Protein AF-A0A8H7XIB5-F1 (afdb_monomer_lite)

Secondary structure (DSSP, 8-state):
-------------------TT--------------S-------PPPPPPP------GGGGS-EE-TTT--EESSS-EE-------S---SS-GGGTTPPPHHHHHHHHHHHHTT-SEEEEEEEESSSSS-SSTT--B--TTS-S-SHHHHHHHHHHHHHHTTS-EEEEEEE--GGGS-TTT-SS---SSSPPPP-

Structure (mmCIF, N/CA/C/O backbone):
data_AF-A0A8H7XIB5-F1
#
_entry.id   AF-A0A8H7XIB5-F1
#
loop_
_atom_site.group_PDB
_atom_site.id
_atom_site.type_symbol
_atom_site.label_atom_id
_atom_site.label_alt_id
_atom_site.label_comp_id
_atom_site.label_asym_id
_atom_site.label_entity_id
_atom_site.label_seq_id
_atom_site.pdbx_PDB_ins_code
_atom_site.Cartn_x
_atom_site.Cartn_y
_atom_site.Cartn_z
_atom_site.occupancy
_atom_site.B_iso_or_equiv
_atom_site.auth_seq_id
_atom_site.auth_comp_id
_atom_site.auth_asym_id
_atom_site.auth_atom_id
_atom_site.pdbx_PDB_model_num
ATOM 1 N N . MET A 1 1 ? 12.767 19.314 16.223 1.00 35.34 1 MET A N 1
ATOM 2 C CA . MET A 1 1 ? 11.887 18.743 15.181 1.00 35.34 1 MET A CA 1
ATOM 3 C C . MET A 1 1 ? 12.059 17.236 15.213 1.00 35.34 1 MET A C 1
ATOM 5 O O . MET A 1 1 ? 13.114 16.753 14.836 1.00 35.34 1 ME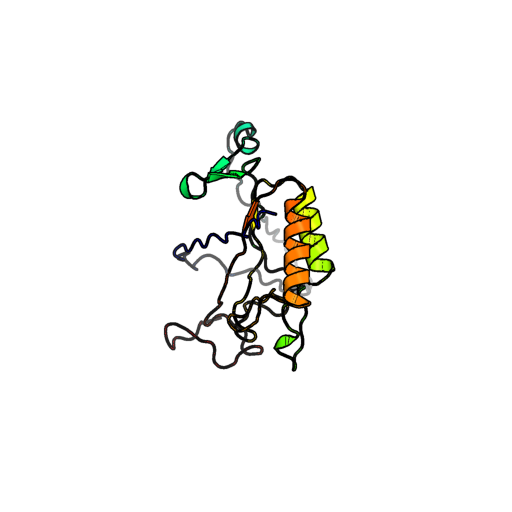T A O 1
ATOM 9 N N . THR A 1 2 ? 11.106 16.505 15.784 1.00 26.89 2 THR A N 1
ATOM 10 C CA . THR A 1 2 ? 11.208 15.051 15.967 1.00 26.89 2 THR A CA 1
ATOM 11 C C . THR A 1 2 ? 10.724 14.332 14.709 1.00 26.89 2 THR A C 1
ATOM 13 O O . THR A 1 2 ? 9.545 14.389 14.360 1.00 26.89 2 THR A O 1
ATOM 16 N N . SER A 1 3 ? 11.651 13.679 14.007 1.00 27.81 3 SER A N 1
ATOM 17 C CA . SER A 1 3 ? 11.381 12.783 12.886 1.00 27.81 3 SER A CA 1
ATOM 18 C C . SER A 1 3 ? 10.603 11.565 13.391 1.00 27.81 3 SER A C 1
ATOM 20 O O . SER A 1 3 ? 11.118 10.741 14.142 1.00 27.81 3 SER A O 1
ATOM 22 N N . ARG A 1 4 ? 9.326 11.448 13.016 1.00 30.02 4 ARG A N 1
ATOM 23 C CA . ARG A 1 4 ? 8.565 10.215 13.246 1.00 30.02 4 ARG A CA 1
ATOM 24 C C . ARG A 1 4 ? 8.793 9.301 12.049 1.00 30.02 4 ARG A C 1
ATOM 26 O O . ARG A 1 4 ? 8.215 9.529 10.988 1.00 30.02 4 ARG A O 1
ATOM 33 N N . GLY A 1 5 ? 9.676 8.322 12.235 1.00 28.23 5 GLY A N 1
ATOM 34 C CA . GLY A 1 5 ? 9.911 7.231 11.296 1.00 28.23 5 GLY A CA 1
ATOM 35 C C . GLY A 1 5 ? 8.615 6.491 10.963 1.00 28.23 5 GLY A C 1
ATOM 36 O O . GLY A 1 5 ? 7.685 6.413 11.772 1.00 28.23 5 GLY A O 1
ATOM 37 N N . VAL A 1 6 ? 8.530 6.015 9.726 1.00 31.94 6 VAL A N 1
ATOM 38 C CA . VAL A 1 6 ? 7.432 5.179 9.247 1.00 31.94 6 VAL A CA 1
ATOM 39 C C . VAL A 1 6 ? 7.823 3.735 9.537 1.00 31.94 6 VAL A C 1
ATOM 41 O O . VAL A 1 6 ? 8.664 3.177 8.841 1.00 31.94 6 VAL A O 1
ATOM 44 N N . ASP A 1 7 ? 7.240 3.151 10.581 1.00 27.31 7 ASP A N 1
ATOM 45 C CA . ASP A 1 7 ? 7.468 1.747 10.923 1.00 27.31 7 ASP A CA 1
ATOM 46 C C . ASP A 1 7 ? 6.602 0.848 10.030 1.00 27.31 7 ASP A C 1
ATOM 48 O O . ASP A 1 7 ? 5.371 0.955 10.034 1.00 27.31 7 ASP A O 1
ATOM 52 N N . PHE A 1 8 ? 7.246 -0.040 9.272 1.00 26.92 8 PHE A N 1
ATOM 53 C CA . PHE A 1 8 ? 6.599 -1.113 8.520 1.00 26.92 8 PHE A CA 1
ATOM 54 C C . PHE A 1 8 ? 6.579 -2.383 9.374 1.00 26.92 8 PHE A C 1
ATOM 56 O O . PHE A 1 8 ? 7.612 -2.817 9.875 1.00 26.92 8 PHE A O 1
ATOM 63 N N . VAL A 1 9 ? 5.402 -2.990 9.527 1.00 30.92 9 VAL A N 1
ATOM 64 C CA . VAL A 1 9 ? 5.241 -4.292 10.184 1.00 30.92 9 VAL A CA 1
ATOM 65 C C . VAL A 1 9 ? 5.007 -5.335 9.096 1.00 30.92 9 VAL A C 1
ATOM 67 O O . VAL A 1 9 ? 4.030 -5.242 8.355 1.00 30.92 9 VAL A O 1
ATOM 70 N N . VAL A 1 10 ? 5.918 -6.303 8.990 1.00 27.33 10 VAL A N 1
ATOM 71 C CA . VAL A 1 10 ? 5.843 -7.430 8.051 1.00 27.33 10 VAL A CA 1
ATOM 72 C C . VAL A 1 10 ? 5.218 -8.618 8.780 1.00 27.33 10 VAL A C 1
ATOM 74 O O . VAL A 1 10 ? 5.774 -9.093 9.766 1.00 27.33 10 VAL A O 1
ATOM 77 N N . CYS A 1 11 ? 4.077 -9.106 8.295 1.00 26.64 11 CYS A N 1
ATOM 78 C CA . CYS A 1 11 ? 3.475 -10.357 8.754 1.00 26.64 11 CYS A CA 1
ATOM 79 C C . CYS A 1 11 ? 3.514 -11.372 7.608 1.00 26.64 11 CYS A C 1
ATOM 81 O O . CYS A 1 11 ? 2.848 -11.173 6.593 1.00 26.64 11 CYS A O 1
ATOM 83 N N . THR A 1 12 ? 4.267 -12.459 7.770 1.00 29.70 12 THR A N 1
ATOM 84 C CA . THR A 1 12 ? 4.231 -13.626 6.879 1.00 29.70 12 THR A CA 1
ATOM 85 C C . THR A 1 12 ? 3.418 -14.737 7.545 1.00 29.70 12 THR A C 1
ATOM 87 O O . THR A 1 12 ? 3.652 -15.087 8.699 1.00 29.70 12 THR A O 1
ATOM 90 N N . GLY A 1 13 ? 2.421 -15.268 6.836 1.00 28.77 13 GLY A N 1
ATOM 91 C CA . GLY A 1 13 ? 1.626 -16.426 7.254 1.00 28.77 13 GLY A CA 1
ATOM 92 C C . GLY A 1 13 ? 1.728 -17.547 6.211 1.00 28.77 13 GLY A C 1
ATOM 93 O O . GLY A 1 13 ? 1.956 -17.243 5.038 1.00 28.77 13 GLY A O 1
ATOM 94 N N . PRO A 1 14 ? 1.598 -18.828 6.602 1.00 29.00 14 PRO A N 1
ATOM 95 C CA . PRO A 1 14 ? 1.746 -19.953 5.686 1.00 29.00 14 PRO A CA 1
ATOM 96 C C . PRO A 1 14 ? 0.521 -20.110 4.773 1.00 29.00 14 PRO A C 1
ATOM 98 O O . PRO A 1 14 ? -0.626 -20.003 5.207 1.00 29.00 14 PRO A O 1
ATOM 101 N N . SER A 1 15 ? 0.784 -20.381 3.496 1.00 30.94 15 SER A N 1
ATOM 102 C CA . SER A 1 15 ? -0.199 -20.629 2.444 1.00 30.94 15 SER A CA 1
ATOM 103 C C . SER A 1 15 ? -0.490 -22.125 2.312 1.00 30.94 15 SER A C 1
ATOM 105 O O . SER A 1 15 ? 0.340 -22.870 1.792 1.00 30.94 15 SER A O 1
ATOM 107 N N . SER A 1 16 ? -1.681 -22.565 2.712 1.00 30.17 16 SER A N 1
ATOM 108 C CA . SER A 1 16 ? -2.248 -23.831 2.235 1.00 30.17 16 SER A CA 1
ATOM 109 C C . SER A 1 16 ? -3.767 -23.719 2.138 1.00 30.17 16 SER A C 1
ATOM 111 O O . SER A 1 16 ? -4.468 -23.795 3.146 1.00 30.17 16 SER A O 1
ATOM 113 N N . LEU A 1 17 ? -4.266 -23.530 0.917 1.00 34.31 17 LEU A N 1
ATOM 114 C CA . LEU A 1 17 ? -5.663 -23.753 0.555 1.00 34.31 17 LEU A CA 1
ATOM 115 C C . LEU A 1 17 ? -5.696 -24.761 -0.599 1.00 34.31 17 LEU A C 1
ATOM 117 O O . LEU A 1 17 ? -5.021 -24.586 -1.611 1.00 34.31 17 LEU A O 1
ATOM 121 N N . ASP A 1 18 ? -6.442 -25.832 -0.354 1.00 28.06 18 ASP A N 1
ATOM 122 C CA . ASP A 1 18 ? -6.749 -26.968 -1.222 1.00 28.06 18 ASP A CA 1
ATOM 123 C C . ASP A 1 18 ? -7.452 -26.510 -2.517 1.00 28.06 18 ASP A C 1
ATOM 125 O O . ASP A 1 18 ? -8.381 -25.700 -2.486 1.00 28.06 18 ASP A O 1
ATOM 129 N N . SER A 1 19 ? -6.972 -27.003 -3.661 1.00 32.75 19 SER A N 1
ATOM 130 C CA . SER A 1 19 ? -7.301 -26.571 -5.026 1.00 32.75 19 SER A CA 1
ATOM 131 C C . SER A 1 19 ? -8.469 -27.329 -5.680 1.00 32.75 19 SER A C 1
ATOM 133 O O . SER A 1 19 ? -8.657 -27.248 -6.892 1.00 32.75 19 SER A O 1
ATOM 135 N N . SER A 1 20 ? -9.297 -28.046 -4.921 1.00 28.08 20 SER A N 1
ATOM 136 C CA . SER A 1 20 ? -10.270 -28.997 -5.487 1.00 28.08 20 SER A CA 1
ATOM 137 C C . SER A 1 20 ? -11.676 -28.461 -5.837 1.00 28.08 20 SER A C 1
ATOM 139 O O . SER A 1 20 ? -12.562 -29.261 -6.129 1.00 28.08 20 SER A O 1
ATOM 141 N N . LEU A 1 21 ? -11.930 -27.142 -5.883 1.00 29.75 21 LEU A N 1
ATOM 142 C CA . LEU A 1 21 ? -13.302 -26.612 -6.085 1.00 29.75 21 LEU A CA 1
ATOM 143 C C . LEU A 1 21 ? -13.507 -25.553 -7.181 1.00 29.75 21 LEU A C 1
ATOM 145 O O . LEU A 1 21 ? -14.535 -24.875 -7.192 1.00 29.75 21 LEU A O 1
ATOM 149 N N . VAL A 1 22 ? -12.604 -25.424 -8.152 1.00 34.53 22 VAL A N 1
ATOM 150 C CA . VAL A 1 22 ? -12.810 -24.481 -9.264 1.00 34.53 22 VAL A CA 1
ATOM 151 C C . VAL A 1 22 ? -12.689 -25.204 -10.595 1.00 34.53 22 VAL A C 1
ATOM 153 O O . VAL A 1 22 ? -11.601 -25.285 -11.141 1.00 34.53 22 VAL A O 1
ATOM 156 N N . ASN A 1 23 ? -13.802 -25.733 -11.115 1.00 30.78 23 ASN A N 1
ATOM 157 C CA . ASN A 1 23 ? -14.023 -25.852 -12.561 1.00 30.78 23 ASN A CA 1
ATOM 158 C C . ASN A 1 23 ? -15.458 -26.287 -12.897 1.00 30.78 23 ASN A C 1
ATOM 160 O O . ASN A 1 23 ? -15.851 -27.425 -12.658 1.00 30.78 23 ASN A O 1
ATOM 164 N N . SER A 1 24 ? -16.232 -25.374 -13.491 1.00 31.16 24 SER A N 1
ATOM 165 C CA . SER A 1 24 ? -16.937 -25.569 -14.775 1.00 31.16 24 SER A CA 1
ATOM 166 C C . SER A 1 24 ? -18.111 -24.592 -14.921 1.00 31.16 24 SER A C 1
ATOM 168 O O . SER A 1 24 ? -19.253 -24.869 -14.575 1.00 31.16 24 SER A O 1
ATOM 170 N N . LEU A 1 25 ? -17.836 -23.425 -15.502 1.00 31.45 25 LEU A N 1
ATOM 171 C CA . LEU A 1 25 ? -18.855 -22.611 -16.166 1.00 31.45 25 LEU A CA 1
ATOM 172 C C . LEU A 1 25 ? -18.307 -22.234 -17.543 1.00 31.45 25 LEU A C 1
ATOM 174 O O . LEU A 1 25 ? -17.778 -21.147 -17.750 1.00 31.45 25 LEU A O 1
ATOM 178 N N . GLN A 1 26 ? -18.400 -23.170 -18.488 1.00 31.25 26 GLN A N 1
ATOM 179 C CA . GLN A 1 26 ? -18.315 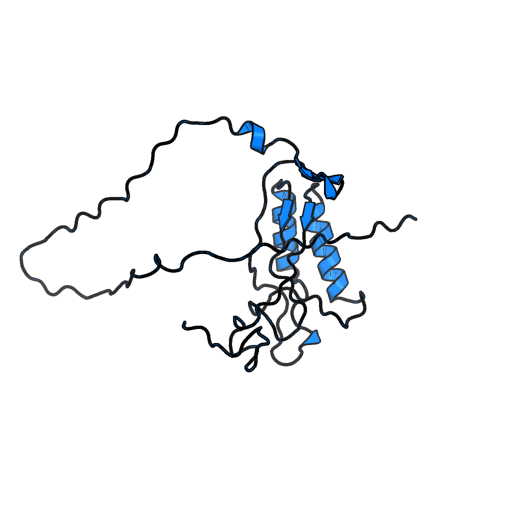-22.843 -19.909 1.00 31.25 26 GLN A CA 1
ATOM 180 C C . GLN A 1 26 ? -19.689 -22.336 -20.357 1.00 31.25 26 GLN A C 1
ATOM 182 O O . GLN A 1 26 ? -20.644 -23.105 -20.459 1.00 31.25 26 GLN A O 1
ATOM 187 N N . LEU A 1 27 ? -19.786 -21.035 -20.642 1.00 33.62 27 LEU A N 1
ATOM 188 C CA . LEU A 1 27 ? -20.849 -20.506 -21.491 1.00 33.62 27 LEU A CA 1
ATOM 189 C C . LEU A 1 27 ? -20.560 -20.940 -22.932 1.00 33.62 27 LEU A C 1
ATOM 191 O O . LEU A 1 27 ? -19.731 -20.335 -23.605 1.00 33.62 27 LEU A O 1
ATOM 195 N N . ASN A 1 28 ? -21.274 -21.952 -23.418 1.00 33.50 28 ASN A N 1
ATOM 196 C CA . ASN A 1 28 ? -21.413 -22.182 -24.852 1.00 33.50 28 ASN A CA 1
ATOM 197 C C . ASN A 1 28 ? -22.791 -21.684 -25.290 1.00 33.50 28 ASN A C 1
ATOM 199 O O . ASN A 1 28 ? -23.815 -22.298 -24.996 1.00 33.50 28 ASN A O 1
ATOM 203 N N . SER A 1 29 ? -22.819 -20.557 -26.004 1.00 34.62 29 SER A N 1
ATOM 204 C CA . SER A 1 29 ? -23.982 -20.154 -26.791 1.00 34.62 29 SER A CA 1
ATOM 205 C C . SER A 1 29 ? -24.079 -21.077 -28.006 1.00 34.62 29 SER A C 1
ATOM 207 O O . SER A 1 29 ? -23.276 -20.961 -28.932 1.00 34.62 29 SER A O 1
ATOM 209 N N . MET A 1 30 ? -25.043 -21.995 -28.010 1.00 31.44 30 MET A N 1
ATOM 210 C CA . MET A 1 30 ? -25.358 -22.809 -29.182 1.00 31.44 30 MET A CA 1
ATOM 211 C C . MET A 1 30 ? -26.781 -22.504 -29.647 1.00 31.44 30 MET A C 1
ATOM 213 O O . MET A 1 30 ? -27.746 -22.572 -28.889 1.00 31.44 30 MET A O 1
ATOM 217 N N . THR A 1 31 ? -26.871 -22.096 -30.906 1.00 31.16 31 THR A N 1
ATOM 218 C CA . THR A 1 31 ? -28.078 -21.749 -31.653 1.00 31.16 31 THR A CA 1
ATOM 219 C C . THR A 1 31 ? -29.044 -22.936 -31.715 1.00 31.16 31 THR A C 1
ATOM 221 O O . THR A 1 31 ? -28.691 -24.018 -32.176 1.00 31.16 31 THR A O 1
ATOM 224 N N . LEU A 1 32 ? -30.284 -22.726 -31.263 1.00 32.12 32 LEU A N 1
ATOM 225 C CA . LEU A 1 32 ? -31.359 -23.722 -31.241 1.00 32.12 32 LEU A CA 1
ATOM 226 C C . LEU A 1 32 ? -31.978 -23.924 -32.635 1.00 32.12 32 LEU A C 1
ATOM 228 O O . LEU A 1 32 ? -32.695 -23.058 -33.138 1.00 32.12 32 LEU A O 1
ATOM 232 N N . THR A 1 33 ? -31.784 -25.103 -33.227 1.00 34.59 33 THR A N 1
ATOM 233 C CA . THR A 1 33 ? -32.677 -25.637 -34.267 1.00 34.59 33 THR A CA 1
ATOM 234 C C . THR A 1 33 ? -33.907 -26.275 -33.613 1.00 34.59 33 THR A C 1
ATOM 236 O O . THR A 1 33 ? -33.778 -27.081 -32.694 1.00 34.59 33 THR A O 1
ATOM 239 N N . LYS A 1 34 ? -35.104 -25.900 -34.086 1.00 41.16 34 LYS A N 1
ATOM 240 C CA . LY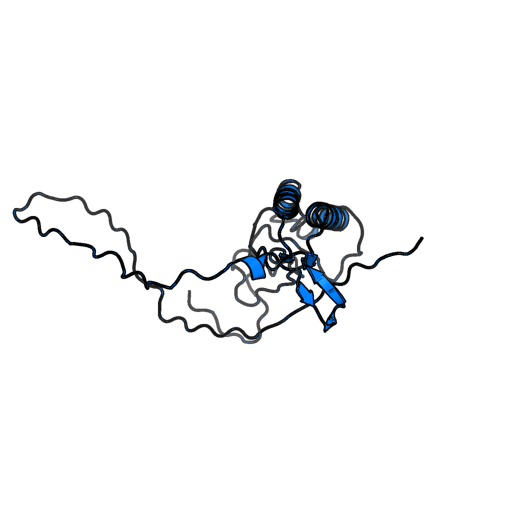S A 1 34 ? -36.423 -26.324 -33.578 1.00 41.16 34 LYS A CA 1
ATOM 241 C C . LYS A 1 34 ? -36.588 -27.854 -33.535 1.00 41.16 34 LYS A C 1
ATOM 243 O O . LYS A 1 34 ? -36.578 -28.499 -34.577 1.00 41.16 34 LYS A O 1
ATOM 248 N N . GLY A 1 35 ? -36.873 -28.392 -32.348 1.00 39.56 35 GLY A N 1
ATOM 249 C CA . GLY A 1 35 ? -37.374 -29.752 -32.118 1.00 39.56 35 GLY A CA 1
ATOM 250 C C . GLY A 1 35 ? -38.272 -29.794 -30.868 1.00 39.56 35 GLY A C 1
ATOM 251 O O . GLY A 1 35 ? -38.072 -28.977 -29.965 1.00 39.56 35 GLY A O 1
ATOM 252 N N . PRO A 1 36 ? -39.302 -30.664 -30.803 1.00 51.94 36 PRO A N 1
ATOM 253 C CA . PRO A 1 36 ? -40.353 -30.563 -29.800 1.00 51.94 36 PRO A CA 1
ATOM 254 C C . PRO A 1 36 ? -39.982 -31.345 -28.536 1.00 51.94 36 PRO A C 1
ATOM 256 O O . PRO A 1 36 ? -39.955 -32.573 -28.558 1.00 51.94 36 PRO A O 1
ATOM 259 N N . LYS A 1 37 ? -39.700 -30.611 -27.454 1.00 41.12 37 LYS A N 1
ATOM 260 C CA . LYS A 1 37 ? -39.958 -30.904 -26.026 1.00 41.12 37 LYS A CA 1
ATOM 261 C C . LYS A 1 37 ? -39.066 -29.970 -25.204 1.00 41.12 37 LYS A C 1
ATOM 263 O O . LYS A 1 37 ? -37.866 -30.189 -25.084 1.00 41.12 37 LYS A O 1
ATOM 268 N N . GLN A 1 38 ? -39.655 -28.887 -24.698 1.00 39.31 38 GLN A N 1
ATOM 269 C CA . GLN A 1 38 ? -39.021 -28.013 -23.713 1.00 39.31 38 GLN A CA 1
ATOM 270 C C . GLN A 1 38 ? -38.835 -28.808 -22.420 1.00 39.31 38 GLN A C 1
ATOM 272 O O . GLN A 1 38 ? -39.780 -28.996 -21.660 1.00 39.31 38 GLN A O 1
ATOM 277 N N . THR A 1 39 ? -37.625 -29.299 -22.183 1.00 44.66 39 THR A N 1
ATOM 278 C CA . THR A 1 39 ? -37.199 -29.689 -20.841 1.00 44.66 39 THR A CA 1
ATOM 279 C C . THR A 1 39 ? -36.746 -28.405 -20.154 1.00 44.66 39 THR A C 1
ATOM 281 O O . THR A 1 39 ? -35.668 -27.890 -20.446 1.00 44.66 39 THR A O 1
ATOM 284 N N . GLU A 1 40 ? -37.598 -27.824 -19.309 1.00 45.91 40 GLU A N 1
ATOM 285 C CA . GLU A 1 40 ? -37.190 -26.724 -18.433 1.00 45.91 40 GLU A CA 1
ATOM 286 C C . GLU A 1 40 ? -36.154 -27.256 -17.438 1.00 45.91 40 GLU A C 1
ATOM 288 O O . GLU A 1 40 ? -36.463 -28.038 -16.540 1.00 45.91 40 GLU A O 1
ATOM 293 N N . PHE A 1 41 ? -34.897 -26.852 -17.610 1.00 54.50 41 PHE A N 1
ATOM 294 C CA . PHE A 1 41 ? -33.864 -27.066 -16.606 1.00 54.50 41 PHE A CA 1
ATOM 295 C C . PHE A 1 41 ? -34.119 -26.093 -15.452 1.00 54.50 41 PHE A C 1
ATOM 297 O O . PHE A 1 41 ? -33.748 -24.922 -15.511 1.00 54.50 41 PHE A O 1
ATOM 304 N N . TYR A 1 42 ? -34.795 -26.571 -14.408 1.00 59.84 42 TYR A N 1
ATOM 305 C CA . TYR A 1 42 ? -34.999 -25.821 -13.174 1.00 59.84 42 TYR A CA 1
ATOM 306 C C . TYR A 1 42 ? -33.666 -25.717 -12.418 1.00 59.84 42 TYR A C 1
ATOM 308 O O . TYR A 1 42 ? -33.240 -26.649 -11.736 1.00 59.84 42 TYR A O 1
ATOM 316 N N . ILE A 1 43 ? -32.970 -24.589 -12.576 1.00 69.25 43 ILE A N 1
ATOM 317 C CA . ILE A 1 43 ? -31.761 -24.278 -11.808 1.00 69.25 43 ILE A CA 1
ATOM 318 C C . ILE A 1 43 ? -32.210 -23.898 -10.393 1.00 69.25 43 ILE A C 1
ATOM 320 O O . ILE A 1 43 ? -32.663 -22.777 -10.157 1.00 69.25 43 ILE A O 1
ATOM 324 N N . MET A 1 44 ? -32.113 -24.834 -9.443 1.00 70.44 44 MET A N 1
ATOM 325 C CA . MET A 1 44 ? -32.326 -24.523 -8.028 1.00 70.44 44 MET A CA 1
ATOM 326 C C . MET A 1 44 ? -31.251 -23.539 -7.572 1.00 70.44 44 MET A C 1
ATOM 328 O O . MET A 1 44 ? -30.056 -23.810 -7.700 1.00 70.44 44 MET A O 1
ATOM 332 N N . ALA A 1 45 ? -31.669 -22.394 -7.032 1.00 79.69 45 ALA A N 1
ATOM 333 C CA . ALA A 1 45 ? -30.742 -21.499 -6.360 1.00 79.69 45 ALA A CA 1
ATOM 334 C C . ALA A 1 45 ? -30.035 -22.268 -5.225 1.00 79.69 45 ALA A C 1
ATOM 336 O O . ALA A 1 45 ? -30.697 -23.032 -4.515 1.00 79.69 45 ALA A O 1
ATOM 337 N N . PRO A 1 46 ? -28.715 -22.088 -5.037 1.00 81.56 46 PRO A N 1
ATOM 338 C CA . PRO A 1 46 ? -27.997 -22.755 -3.962 1.00 81.56 46 PRO A CA 1
ATOM 339 C C . PRO A 1 46 ? -28.633 -22.401 -2.615 1.00 81.56 46 PRO A C 1
ATOM 341 O O . PRO A 1 46 ? -28.983 -21.243 -2.360 1.00 81.56 46 PRO A O 1
ATOM 344 N N . GLN A 1 47 ? -28.797 -23.409 -1.759 1.00 85.31 47 GLN A N 1
ATOM 345 C CA . GLN A 1 47 ? -29.412 -23.242 -0.449 1.00 85.31 47 GLN A CA 1
ATOM 346 C C . GLN A 1 47 ? -28.596 -22.250 0.386 1.00 85.31 47 GLN A C 1
ATOM 348 O O . GLN A 1 47 ? -27.415 -22.464 0.657 1.00 85.31 47 GLN A O 1
ATOM 353 N N . ARG A 1 48 ? -29.228 -21.144 0.790 1.00 85.06 48 ARG A N 1
ATOM 354 C CA . ARG A 1 48 ? -28.620 -20.192 1.723 1.00 85.06 48 ARG A CA 1
ATOM 355 C C . ARG A 1 48 ? -28.731 -20.749 3.136 1.00 85.06 48 ARG A C 1
ATOM 357 O O . ARG A 1 48 ? -29.827 -21.080 3.580 1.00 85.06 48 ARG A O 1
ATOM 364 N N . TYR A 1 49 ? -27.610 -20.813 3.844 1.00 87.94 49 TYR A N 1
ATOM 365 C CA . TYR A 1 49 ? -27.615 -21.087 5.276 1.00 87.94 49 TYR A CA 1
ATOM 366 C C . TYR A 1 49 ? -28.214 -19.886 6.010 1.00 87.94 49 TYR A C 1
ATOM 368 O O . TYR A 1 49 ? -27.753 -18.757 5.840 1.00 87.94 49 TYR A O 1
ATOM 376 N N . SER A 1 50 ? -29.266 -20.119 6.793 1.00 87.19 50 SER A N 1
ATOM 377 C CA . SER A 1 50 ? -29.818 -19.111 7.694 1.00 87.19 50 SER A CA 1
ATOM 378 C C . SER A 1 50 ? -28.940 -19.002 8.936 1.00 87.19 50 SER A C 1
ATOM 380 O O . SER A 1 50 ? -28.582 -20.019 9.529 1.00 87.19 50 SER A O 1
ATOM 382 N N . SER A 1 51 ? -28.635 -17.779 9.348 1.00 86.12 51 SER A N 1
ATOM 383 C CA . SER A 1 51 ? -27.993 -17.480 10.625 1.00 86.12 51 SER A CA 1
ATOM 384 C C . SER A 1 51 ? -28.849 -16.491 11.402 1.00 86.12 51 SER A C 1
ATOM 386 O O . SER A 1 51 ? -29.483 -15.621 10.797 1.00 86.12 51 SER A O 1
ATOM 388 N N . ASP A 1 52 ? -28.817 -16.579 12.727 1.00 91.69 52 ASP A N 1
ATOM 389 C CA . ASP A 1 52 ? -29.448 -15.578 13.579 1.00 91.69 52 ASP A CA 1
ATOM 390 C C . ASP A 1 52 ? -28.768 -14.214 13.412 1.00 91.69 52 ASP A C 1
ATOM 392 O O . ASP A 1 52 ? -27.558 -14.107 13.181 1.00 91.69 52 ASP A O 1
ATOM 396 N N . SER A 1 53 ? -29.556 -13.148 13.538 1.00 89.00 53 SER A N 1
ATOM 397 C CA . SER A 1 53 ? -29.017 -11.790 13.553 1.00 89.00 53 SER A CA 1
ATOM 398 C C . SER A 1 53 ? -28.157 -11.596 14.802 1.00 89.00 53 SER A C 1
ATOM 400 O O . SER A 1 53 ? -28.631 -11.790 15.918 1.00 89.00 53 SER A O 1
ATOM 402 N N . SER A 1 54 ? -26.907 -11.175 14.620 1.00 91.75 54 SER A N 1
ATOM 403 C CA . SER A 1 54 ? -25.977 -10.851 15.710 1.00 91.75 54 SER A CA 1
ATOM 404 C C . SER A 1 54 ? -25.736 -9.344 15.789 1.00 91.75 54 SER A C 1
ATOM 406 O O . SER A 1 54 ? -25.822 -8.646 14.778 1.00 91.75 54 SER A O 1
ATOM 408 N N . ASP A 1 55 ? -25.414 -8.832 16.978 1.00 94.62 55 ASP A N 1
ATOM 409 C CA . ASP A 1 55 ? -25.048 -7.424 17.149 1.00 94.62 55 ASP A CA 1
ATOM 410 C C . ASP A 1 55 ? -23.695 -7.116 16.479 1.00 94.62 55 ASP A C 1
ATOM 412 O O . ASP A 1 55 ? -22.671 -7.731 16.782 1.00 94.62 55 ASP A O 1
ATOM 416 N N . ALA A 1 56 ? -23.691 -6.138 15.572 1.00 95.00 56 ALA A N 1
ATOM 417 C CA . ALA A 1 56 ? -22.509 -5.700 14.834 1.00 95.00 56 ALA A CA 1
ATOM 418 C C . ALA A 1 56 ? -21.722 -4.582 15.542 1.00 95.00 56 ALA A C 1
ATOM 420 O O . ALA A 1 56 ? -20.638 -4.214 15.076 1.00 95.00 56 ALA A O 1
ATOM 421 N N . SER A 1 57 ? -22.216 -4.052 16.669 1.00 96.38 57 SER A N 1
ATOM 422 C CA . SER A 1 57 ? -21.549 -2.993 17.437 1.00 96.38 57 SER A CA 1
ATOM 423 C C . SER A 1 57 ? -20.067 -3.264 17.767 1.00 96.38 57 SER A C 1
ATOM 425 O O . SER A 1 57 ? -19.282 -2.305 17.716 1.00 96.38 57 SER A O 1
ATOM 427 N N . PRO A 1 58 ? -19.601 -4.519 17.993 1.00 97.00 58 PRO A N 1
ATOM 428 C CA . PRO A 1 58 ? -18.185 -4.785 18.244 1.00 97.00 58 PRO A CA 1
ATOM 429 C C . PRO A 1 58 ? -17.262 -4.409 17.078 1.00 97.00 58 PRO A C 1
ATOM 431 O O . PRO A 1 58 ? -16.095 -4.094 17.310 1.00 97.00 58 PRO A O 1
ATOM 434 N N . LEU A 1 59 ? -17.757 -4.407 15.833 1.00 96.75 59 LEU A N 1
ATOM 435 C CA . LEU A 1 59 ? -16.963 -4.038 14.653 1.00 96.75 59 LEU A CA 1
ATOM 436 C C . LEU A 1 59 ? -16.591 -2.550 14.643 1.00 96.75 59 LEU A C 1
ATOM 438 O O . LEU A 1 59 ? -15.542 -2.181 14.116 1.00 96.75 59 LEU A O 1
ATOM 442 N N . GLY 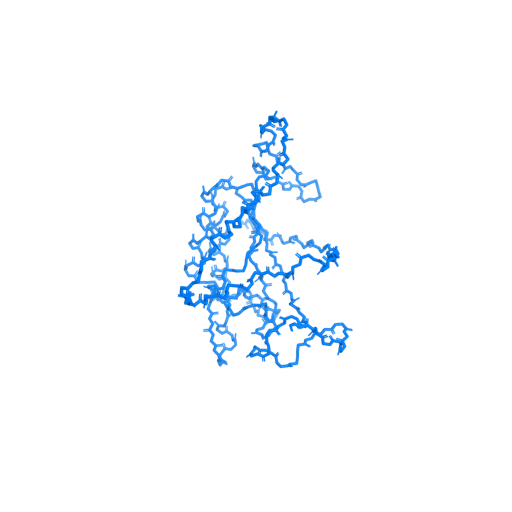A 1 60 ? -17.419 -1.701 15.256 1.00 97.25 60 GLY A N 1
ATOM 443 C CA . GLY A 1 60 ? -17.167 -0.266 15.386 1.00 97.25 60 GLY A CA 1
ATOM 444 C C . GLY A 1 60 ? -16.168 0.097 16.487 1.00 97.25 60 GLY A C 1
ATOM 445 O O . GLY A 1 60 ? -15.713 1.236 16.530 1.00 97.25 60 GLY A O 1
ATOM 446 N N . GLN A 1 61 ? -15.813 -0.844 17.365 1.00 98.12 61 GLN A N 1
ATOM 447 C CA . GLN A 1 61 ? -14.940 -0.574 18.507 1.00 98.12 61 GLN A CA 1
ATOM 448 C C . GLN A 1 61 ? -13.463 -0.503 18.098 1.00 98.12 61 GLN A C 1
ATOM 450 O O . GLN A 1 61 ? -13.031 -1.301 17.257 1.00 98.12 61 GLN A O 1
ATOM 455 N N . PRO A 1 62 ? -12.658 0.377 18.725 1.00 98.06 62 PRO A N 1
ATOM 456 C CA . PRO A 1 62 ? -11.220 0.420 18.501 1.00 98.06 62 PRO A CA 1
ATOM 457 C C . PRO A 1 62 ? -10.540 -0.936 18.728 1.00 98.06 62 PRO A C 1
ATOM 459 O O . PRO A 1 62 ? -10.943 -1.721 19.589 1.00 98.06 62 PRO A O 1
ATOM 462 N N . LEU A 1 63 ? -9.475 -1.192 17.970 1.00 97.50 63 LEU A N 1
ATOM 463 C CA . LEU A 1 63 ? -8.653 -2.395 18.085 1.00 97.50 63 LEU A CA 1
ATOM 464 C C . LEU A 1 63 ? -7.202 -2.001 18.356 1.00 97.50 63 LEU A C 1
ATOM 466 O O . LEU A 1 63 ? -6.537 -1.425 17.494 1.00 97.50 63 LEU A O 1
ATOM 470 N N . LYS A 1 64 ? -6.713 -2.315 19.557 1.00 97.75 64 LYS A N 1
ATOM 471 C CA . LYS A 1 64 ? -5.311 -2.135 19.943 1.00 97.75 64 LYS A CA 1
ATOM 472 C C . LYS A 1 64 ? -4.495 -3.350 19.500 1.00 97.75 64 LYS A C 1
ATOM 474 O O . LYS A 1 64 ? -4.853 -4.485 19.798 1.00 97.75 64 LYS A O 1
ATOM 479 N N . PHE A 1 65 ? -3.388 -3.110 18.810 1.00 96.50 65 PHE A N 1
ATOM 480 C CA . PHE A 1 65 ? -2.423 -4.138 18.430 1.00 96.50 65 PHE A CA 1
ATOM 481 C C . PHE A 1 65 ? -1.323 -4.211 19.489 1.00 96.50 65 PHE A C 1
ATOM 483 O O . PHE A 1 65 ? -0.423 -3.370 19.492 1.00 96.50 65 PHE A O 1
ATOM 490 N N . GLU A 1 66 ? -1.384 -5.211 20.372 1.00 95.94 66 GLU A N 1
ATOM 491 C CA . GLU A 1 66 ? -0.561 -5.257 21.593 1.00 95.94 66 GLU A CA 1
ATOM 492 C C . GLU A 1 66 ? 0.945 -5.123 21.341 1.00 95.94 66 GLU A C 1
ATOM 494 O O . GLU A 1 66 ? 1.596 -4.302 21.980 1.00 95.94 66 GLU A O 1
ATOM 499 N N . PHE A 1 67 ? 1.494 -5.839 20.356 1.00 94.81 67 PHE A N 1
ATOM 500 C CA . PHE A 1 67 ? 2.935 -5.802 20.080 1.00 94.81 67 PHE A CA 1
ATOM 501 C C . PHE A 1 67 ? 3.425 -4.475 19.488 1.00 94.81 67 PHE A C 1
ATOM 503 O O . PHE A 1 67 ? 4.547 -4.060 19.756 1.00 94.81 67 PHE A O 1
ATOM 510 N N . SER A 1 68 ? 2.601 -3.798 18.683 1.00 94.50 68 SER A N 1
ATOM 511 C CA . SER A 1 68 ? 2.999 -2.542 18.024 1.00 94.50 68 SER A CA 1
ATOM 512 C C . SER A 1 68 ? 2.628 -1.290 18.825 1.00 94.50 68 SER A C 1
ATOM 514 O O . SER A 1 68 ? 3.078 -0.192 18.498 1.00 94.50 68 SER A O 1
ATOM 516 N N . GLY A 1 69 ? 1.734 -1.421 19.811 1.00 95.88 69 GLY A N 1
ATOM 517 C CA . GLY A 1 69 ? 1.134 -0.302 20.540 1.00 95.88 69 GLY A CA 1
ATOM 518 C C . GLY A 1 69 ? 0.220 0.602 19.699 1.00 95.88 69 GLY A C 1
ATOM 519 O O . GLY A 1 69 ? -0.304 1.588 20.216 1.00 95.88 69 GLY A O 1
ATOM 520 N N . ARG A 1 70 ? 0.014 0.304 18.408 1.00 96.25 70 ARG A N 1
ATOM 521 C CA . ARG A 1 70 ? -0.875 1.066 17.520 1.00 96.25 70 ARG A CA 1
ATOM 522 C C . ARG A 1 70 ? -2.333 0.677 17.774 1.00 96.25 70 ARG A C 1
ATOM 524 O O . ARG A 1 70 ? -2.629 -0.469 18.100 1.00 96.25 70 ARG A O 1
ATOM 531 N N . THR A 1 71 ? -3.247 1.613 17.537 1.00 97.88 71 THR A N 1
ATOM 532 C CA . THR A 1 71 ? -4.691 1.389 17.680 1.00 97.88 71 THR A CA 1
ATOM 533 C C . THR A 1 71 ? -5.400 1.772 16.388 1.00 97.88 71 THR A C 1
ATOM 535 O O . THR A 1 71 ? -5.261 2.902 15.924 1.00 97.88 71 THR A O 1
ATOM 538 N N . ALA A 1 72 ? -6.158 0.841 15.811 1.00 98.06 72 ALA A N 1
ATOM 539 C CA . ALA A 1 72 ? -7.113 1.133 14.749 1.00 98.06 72 ALA A CA 1
ATOM 540 C C . ALA A 1 72 ? -8.413 1.668 15.361 1.00 98.06 72 ALA A C 1
ATOM 542 O O . ALA A 1 72 ? -8.871 1.175 16.392 1.00 98.06 72 ALA A O 1
ATOM 543 N N . LYS A 1 73 ? -9.029 2.663 14.718 1.00 97.62 73 LYS A N 1
ATOM 544 C CA . LYS A 1 73 ? -10.264 3.304 15.208 1.00 97.62 73 LYS A CA 1
ATOM 545 C C . LYS A 1 73 ? -11.502 2.395 15.190 1.00 97.62 73 LYS A C 1
ATOM 547 O O . LYS A 1 73 ? -12.462 2.690 15.886 1.00 97.62 73 LYS A O 1
ATOM 552 N N . ASN A 1 74 ? -11.483 1.325 14.396 1.00 98.25 74 ASN A N 1
ATOM 553 C CA . ASN A 1 74 ? -12.514 0.288 14.322 1.00 98.25 74 ASN A CA 1
ATOM 554 C C . ASN A 1 74 ? -11.915 -1.006 13.735 1.00 98.25 74 ASN A C 1
ATOM 556 O O . ASN A 1 74 ? -10.725 -1.048 13.411 1.00 98.25 74 ASN A O 1
ATOM 560 N N . ARG A 1 75 ? -12.727 -2.057 13.588 1.00 98.06 75 ARG A N 1
ATOM 561 C CA . ARG A 1 75 ? -12.298 -3.389 13.123 1.00 98.06 75 ARG A CA 1
ATOM 562 C C . ARG A 1 75 ? -12.487 -3.614 11.622 1.00 98.06 75 ARG A C 1
ATOM 564 O O . ARG A 1 75 ? -12.359 -4.744 11.158 1.00 98.06 75 ARG A O 1
ATOM 571 N N . PHE A 1 76 ? -12.780 -2.564 10.853 1.00 97.88 76 PHE A N 1
ATOM 572 C CA . PHE A 1 76 ? -12.880 -2.665 9.401 1.00 97.88 76 PHE A CA 1
ATOM 573 C C . PHE A 1 76 ? -11.502 -2.555 8.752 1.00 97.88 76 PHE A C 1
ATOM 575 O O . PHE A 1 76 ? -10.750 -1.603 8.986 1.00 97.88 76 PHE A O 1
ATOM 582 N N . LEU A 1 77 ? -11.203 -3.528 7.896 1.00 97.69 77 LEU A N 1
ATOM 583 C CA . LEU A 1 77 ? -9.966 -3.623 7.138 1.00 97.69 77 LEU A CA 1
ATOM 584 C C . LEU A 1 77 ? -10.272 -3.492 5.647 1.00 97.69 77 LEU A C 1
ATOM 586 O O . LEU A 1 77 ? -11.010 -4.310 5.099 1.00 97.69 77 LEU A O 1
ATOM 590 N N . LYS A 1 78 ? -9.645 -2.527 4.968 1.00 97.75 78 LYS A N 1
ATOM 591 C CA . LYS A 1 78 ? -9.491 -2.615 3.512 1.00 97.75 78 LYS A CA 1
ATOM 592 C C . LYS A 1 78 ? -8.371 -3.613 3.229 1.00 97.75 78 LYS A C 1
ATOM 594 O O . LYS A 1 78 ? -7.215 -3.351 3.567 1.00 97.75 78 LYS A O 1
ATOM 599 N N . ALA A 1 79 ? -8.726 -4.758 2.649 1.00 97.31 79 ALA A N 1
ATOM 600 C CA . ALA A 1 79 ? -7.783 -5.819 2.309 1.00 97.31 79 ALA A CA 1
ATOM 601 C C . ALA A 1 79 ? -6.833 -5.403 1.173 1.00 97.31 79 ALA A C 1
ATOM 603 O O . ALA A 1 79 ? -7.089 -4.449 0.433 1.00 97.31 79 ALA A O 1
ATOM 604 N N . ALA A 1 80 ? -5.726 -6.126 1.035 1.00 95.19 80 ALA A N 1
ATOM 605 C CA . ALA A 1 80 ? -4.805 -5.934 -0.074 1.00 95.19 80 ALA A CA 1
ATOM 606 C C . ALA A 1 80 ? -5.488 -6.234 -1.418 1.00 95.19 80 ALA A C 1
ATOM 608 O O . ALA A 1 80 ? -6.303 -7.149 -1.519 1.00 95.19 80 ALA A O 1
ATOM 609 N N . MET A 1 81 ? -5.169 -5.447 -2.446 1.00 93.50 81 MET A N 1
ATOM 610 C CA . MET A 1 81 ? -5.733 -5.584 -3.793 1.00 93.50 81 MET A CA 1
ATOM 611 C C . MET A 1 81 ? -4.647 -5.298 -4.827 1.00 93.50 81 MET A C 1
ATOM 613 O O . MET A 1 81 ? -3.822 -4.428 -4.599 1.00 93.50 81 MET A O 1
ATOM 617 N N . THR A 1 82 ? -4.657 -5.969 -5.977 1.00 92.94 82 THR A N 1
ATOM 618 C CA . THR A 1 82 ? -3.775 -5.601 -7.097 1.00 92.94 82 THR A CA 1
ATOM 619 C C . THR A 1 82 ? -4.438 -4.509 -7.938 1.00 92.94 82 THR A C 1
ATOM 621 O O . THR A 1 82 ? -5.336 -4.779 -8.732 1.00 92.94 82 THR A O 1
ATOM 624 N N . GLU A 1 83 ? -4.066 -3.240 -7.729 1.00 95.19 83 GLU A N 1
ATOM 625 C CA . GLU A 1 83 ? -4.747 -2.129 -8.414 1.00 95.19 83 GLU A CA 1
ATOM 626 C C . GLU A 1 83 ? -4.256 -1.898 -9.852 1.00 95.19 83 GLU A C 1
ATOM 628 O O . GLU A 1 83 ? -4.992 -1.329 -10.649 1.00 95.19 83 GLU A O 1
ATOM 633 N N . ARG A 1 84 ? -3.033 -2.336 -10.195 1.00 95.56 84 ARG A N 1
ATOM 634 C CA . ARG A 1 84 ? -2.434 -2.270 -11.552 1.00 95.56 84 ARG A CA 1
ATOM 635 C C . ARG A 1 84 ? -2.417 -0.872 -12.201 1.00 95.56 84 ARG A C 1
ATOM 637 O O . ARG A 1 84 ? -2.496 -0.742 -13.418 1.00 95.56 84 ARG A O 1
ATOM 644 N N . ILE A 1 85 ? -2.296 0.185 -11.393 1.00 96.44 85 ILE A N 1
ATOM 645 C CA . ILE A 1 85 ? -2.365 1.594 -11.842 1.00 96.44 85 ILE A CA 1
ATOM 646 C C . ILE A 1 85 ? -1.140 2.439 -11.459 1.00 96.44 85 ILE A C 1
ATOM 648 O O . ILE A 1 85 ? -1.193 3.668 -11.535 1.00 96.44 85 ILE A O 1
ATOM 652 N N . SER A 1 86 ? -0.033 1.827 -11.042 1.00 97.62 86 SER A N 1
ATOM 653 C CA . SER A 1 86 ? 1.267 2.514 -10.990 1.00 97.62 86 SER A CA 1
ATOM 654 C C . SER A 1 86 ? 1.859 2.661 -12.393 1.00 97.62 86 SER A C 1
ATOM 656 O O . SER A 1 86 ? 1.391 2.033 -13.344 1.00 97.62 86 SER A O 1
ATOM 658 N N . SER A 1 87 ? 2.893 3.490 -12.534 1.00 97.25 87 SER A N 1
ATOM 659 C CA . SER A 1 87 ? 3.582 3.662 -13.815 1.00 97.25 87 SER A CA 1
ATOM 660 C C . SER A 1 87 ? 4.117 2.336 -14.372 1.00 97.25 87 SER A C 1
ATOM 662 O O . SER A 1 87 ? 4.521 1.434 -13.633 1.00 97.25 87 SER A O 1
ATOM 664 N N . TRP A 1 88 ? 4.148 2.226 -15.696 1.00 96.19 88 TRP A N 1
ATOM 665 C CA . TRP A 1 88 ? 4.699 1.078 -16.403 1.00 96.19 88 TRP A CA 1
ATOM 666 C C . TRP A 1 88 ? 5.460 1.558 -17.632 1.00 96.19 88 TRP A C 1
ATOM 668 O O . TRP A 1 88 ? 4.928 2.345 -18.411 1.00 96.19 88 TRP A O 1
ATOM 678 N N . ASP A 1 89 ? 6.676 1.052 -17.810 1.00 95.25 89 ASP A N 1
ATOM 679 C CA . ASP A 1 89 ? 7.471 1.271 -19.012 1.00 95.25 89 ASP A CA 1
ATOM 680 C C . ASP A 1 89 ? 8.105 -0.062 -19.448 1.00 95.25 89 ASP A C 1
ATOM 682 O O . ASP A 1 89 ? 8.732 -0.746 -18.631 1.00 95.25 89 ASP A O 1
ATOM 686 N N . PRO A 1 90 ? 7.939 -0.491 -20.710 1.00 91.50 90 PRO A N 1
ATOM 687 C CA . PRO A 1 90 ? 8.480 -1.763 -21.179 1.00 91.50 90 PRO A CA 1
ATOM 688 C C . PRO A 1 90 ? 10.016 -1.785 -21.256 1.00 91.50 90 PRO A C 1
ATOM 690 O O . PRO A 1 90 ? 10.587 -2.873 -21.238 1.00 91.50 90 PRO A O 1
ATOM 693 N N . LYS A 1 91 ? 10.686 -0.628 -21.323 1.00 92.69 91 LYS A N 1
ATOM 694 C CA . LYS A 1 91 ? 12.137 -0.497 -21.534 1.00 92.69 91 LYS A CA 1
ATOM 695 C C . LYS A 1 91 ? 12.861 0.112 -20.334 1.00 92.69 91 LYS A C 1
ATOM 697 O O . LYS A 1 91 ? 13.906 -0.402 -19.951 1.00 92.69 91 LYS A O 1
ATOM 702 N N . ASP A 1 92 ? 12.324 1.173 -19.736 1.00 94.75 92 ASP A N 1
ATOM 703 C CA . ASP A 1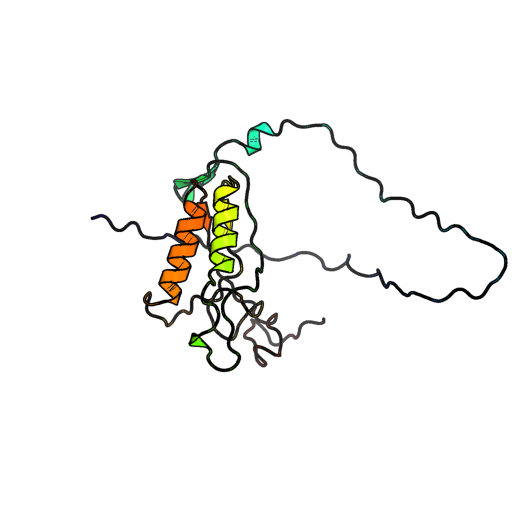 92 ? 12.917 1.820 -18.562 1.00 94.75 92 ASP A CA 1
ATOM 704 C C . ASP A 1 92 ? 12.382 1.209 -17.264 1.00 94.75 92 ASP A C 1
ATOM 706 O O . ASP A 1 92 ? 11.301 1.528 -16.769 1.00 94.75 92 ASP A O 1
ATOM 710 N N . PHE A 1 93 ? 13.177 0.323 -16.672 1.00 92.94 93 PHE A N 1
ATOM 711 C CA . PHE A 1 93 ? 12.789 -0.393 -15.463 1.00 92.94 93 PHE A CA 1
ATOM 712 C C . PHE A 1 93 ? 12.660 0.567 -14.272 1.00 92.94 93 PHE A C 1
ATOM 714 O O . PHE A 1 93 ? 11.740 0.421 -13.468 1.00 92.94 93 PHE A O 1
ATOM 721 N N . LYS A 1 94 ? 13.496 1.614 -14.204 1.00 93.06 94 LYS A N 1
ATOM 722 C CA . LYS A 1 94 ? 13.470 2.600 -13.113 1.00 93.06 94 LYS A CA 1
ATOM 723 C C . LYS A 1 94 ? 12.239 3.501 -13.166 1.00 93.06 94 LYS A C 1
ATOM 725 O O . LYS A 1 94 ? 11.870 4.061 -12.132 1.00 93.06 94 LYS A O 1
ATOM 730 N N . ALA A 1 95 ? 11.573 3.601 -14.316 1.00 94.00 95 ALA A N 1
ATOM 731 C CA . ALA A 1 95 ? 10.305 4.308 -14.465 1.00 94.00 95 ALA A CA 1
ATOM 732 C C . ALA A 1 95 ? 9.078 3.477 -14.045 1.00 94.00 95 ALA A C 1
ATOM 734 O O . ALA A 1 95 ? 7.984 4.033 -13.938 1.00 94.00 95 ALA A O 1
ATOM 735 N N . ARG A 1 96 ? 9.212 2.170 -13.768 1.00 95.75 96 ARG A N 1
ATOM 736 C CA . ARG A 1 96 ? 8.094 1.291 -13.367 1.00 95.75 96 ARG A CA 1
ATOM 737 C C . ARG A 1 96 ? 7.688 1.482 -11.908 1.00 95.75 96 ARG A C 1
ATOM 739 O O . ARG A 1 96 ? 8.527 1.732 -11.045 1.00 95.75 96 ARG A O 1
ATOM 746 N N . GLY A 1 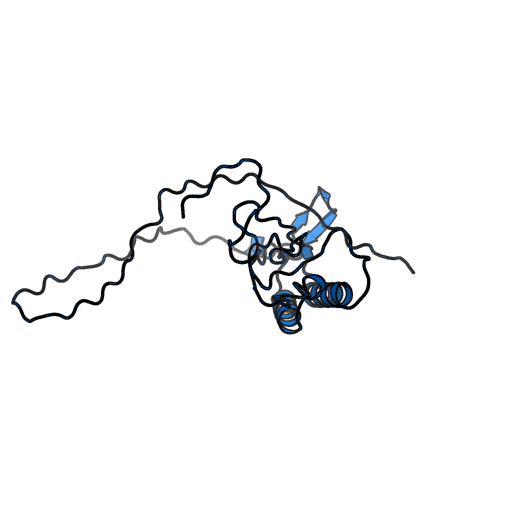97 ? 6.413 1.281 -11.599 1.00 96.75 97 GLY A N 1
ATOM 747 C CA . GLY A 1 97 ? 5.912 1.143 -10.232 1.00 96.75 97 GLY A CA 1
ATOM 748 C C . GLY A 1 97 ? 5.961 2.405 -9.376 1.00 96.75 97 GLY A C 1
ATOM 749 O O . GLY A 1 97 ? 5.949 2.304 -8.151 1.00 96.75 97 GLY A O 1
ATOM 750 N N . ILE A 1 98 ? 6.049 3.584 -9.994 1.00 97.69 98 ILE A N 1
ATOM 751 C CA . ILE A 1 98 ? 5.862 4.863 -9.307 1.00 97.69 98 ILE A CA 1
ATOM 752 C C . ILE A 1 98 ? 4.349 5.049 -9.111 1.00 97.69 98 ILE A C 1
ATOM 754 O O . ILE A 1 98 ? 3.610 4.982 -10.104 1.00 97.69 98 ILE A O 1
ATOM 758 N N . PRO A 1 99 ? 3.861 5.266 -7.873 1.00 98.31 99 PRO A N 1
ATOM 759 C CA . PRO A 1 99 ? 2.447 5.521 -7.629 1.00 98.31 99 PRO A CA 1
ATOM 760 C C . PRO A 1 99 ? 1.920 6.656 -8.511 1.00 98.31 99 PRO A C 1
ATOM 762 O O . PRO A 1 99 ? 2.461 7.761 -8.520 1.00 98.31 99 PRO A O 1
ATOM 765 N N . SER A 1 100 ? 0.860 6.387 -9.272 1.00 98.19 100 SER A N 1
ATOM 766 C CA . SER A 1 100 ? 0.215 7.415 -10.087 1.00 98.19 100 SER A CA 1
ATOM 767 C C . SER A 1 100 ? -0.722 8.279 -9.241 1.00 98.19 100 SER A C 1
ATOM 769 O O . SER A 1 100 ? -1.183 7.872 -8.171 1.00 98.19 100 SER A O 1
ATOM 771 N N . LYS A 1 101 ? -1.108 9.447 -9.767 1.00 98.31 101 LYS A N 1
ATOM 772 C CA . LYS A 1 101 ? -2.152 10.293 -9.158 1.00 98.31 101 LYS A CA 1
ATOM 773 C C . LYS A 1 101 ? -3.477 9.545 -8.971 1.00 98.31 101 LYS A C 1
ATOM 775 O O . LYS A 1 101 ? -4.180 9.775 -7.991 1.00 98.31 101 LYS A O 1
ATOM 780 N N . ASN A 1 102 ? -3.800 8.622 -9.879 1.00 98.25 102 ASN A N 1
ATOM 781 C CA . ASN A 1 102 ? -5.002 7.798 -9.773 1.00 98.25 102 ASN A CA 1
ATOM 782 C C . ASN A 1 102 ? -4.899 6.821 -8.600 1.00 98.25 102 ASN A C 1
ATOM 784 O O . ASN A 1 102 ? -5.857 6.700 -7.839 1.00 98.25 102 ASN A O 1
ATOM 788 N N . LEU A 1 103 ? -3.735 6.188 -8.407 1.00 98.25 103 LEU A N 1
ATOM 789 C CA . LEU A 1 103 ? -3.495 5.330 -7.247 1.00 98.25 103 LEU A CA 1
ATOM 790 C C . LEU A 1 103 ? -3.629 6.131 -5.950 1.00 98.25 103 LEU A C 1
ATOM 792 O O . LEU A 1 103 ? -4.382 5.742 -5.063 1.00 98.25 103 LEU A O 1
ATOM 796 N N . ILE A 1 104 ? -2.985 7.296 -5.873 1.00 98.56 104 ILE A N 1
ATOM 797 C CA . ILE A 1 104 ? -3.079 8.195 -4.715 1.00 98.56 104 ILE A CA 1
ATOM 798 C C . ILE A 1 104 ? -4.542 8.563 -4.425 1.00 98.56 104 ILE A C 1
ATOM 800 O O . ILE A 1 104 ? -4.979 8.494 -3.277 1.00 98.56 104 ILE A O 1
ATOM 804 N N . ASN A 1 105 ? -5.332 8.885 -5.453 1.00 98.44 105 ASN A N 1
ATOM 805 C CA . ASN A 1 105 ? -6.751 9.196 -5.292 1.00 98.44 105 ASN A CA 1
ATOM 806 C C . ASN A 1 105 ? -7.564 7.997 -4.769 1.00 98.44 105 ASN A C 1
ATOM 808 O O . ASN A 1 105 ? -8.419 8.185 -3.909 1.00 98.44 105 ASN A O 1
ATOM 812 N N . VAL A 1 106 ? -7.288 6.769 -5.217 1.00 97.69 106 VAL A N 1
ATOM 813 C CA . VAL A 1 106 ? -7.943 5.561 -4.680 1.00 97.69 106 VAL A CA 1
ATOM 814 C C . VAL A 1 106 ? -7.656 5.405 -3.181 1.00 97.69 106 VAL A C 1
ATOM 816 O O . VAL A 1 106 ? -8.583 5.246 -2.386 1.00 97.69 106 VAL A O 1
ATOM 819 N N . TYR A 1 107 ? -6.394 5.543 -2.771 1.00 98.25 107 TYR A N 1
ATOM 820 C CA . TYR A 1 107 ? -6.009 5.462 -1.359 1.00 98.25 107 TYR A CA 1
ATOM 821 C C . TYR A 1 107 ? -6.574 6.609 -0.520 1.00 98.25 107 TYR A C 1
ATOM 823 O O . TYR A 1 107 ? -6.977 6.384 0.621 1.00 98.25 107 TYR A O 1
ATOM 831 N N . LYS A 1 108 ? -6.688 7.812 -1.092 1.00 98.44 108 LYS A N 1
ATOM 832 C CA . LYS A 1 108 ? -7.410 8.932 -0.482 1.00 98.44 108 LYS A CA 1
ATOM 833 C C . LYS A 1 108 ? -8.868 8.559 -0.202 1.00 98.44 108 LYS A C 1
ATOM 835 O O . LYS A 1 108 ? -9.327 8.734 0.922 1.00 98.44 108 LYS A O 1
ATOM 840 N N . ARG A 1 109 ? -9.581 7.993 -1.185 1.00 98.31 109 ARG A N 1
ATOM 841 C CA . ARG A 1 109 ? -10.985 7.570 -1.018 1.00 98.31 109 ARG A CA 1
ATOM 842 C C . ARG A 1 109 ? -11.145 6.479 0.034 1.00 98.31 109 ARG A C 1
ATOM 844 O O . ARG A 1 109 ? -12.090 6.524 0.816 1.00 98.31 109 ARG A O 1
ATOM 851 N N . TRP A 1 110 ? -10.220 5.526 0.105 1.00 97.62 110 TRP A N 1
ATOM 852 C CA . TRP A 1 110 ? -10.224 4.546 1.192 1.00 97.62 110 TRP A CA 1
ATOM 853 C C . TRP A 1 110 ? -9.932 5.189 2.551 1.00 97.62 110 TRP A C 1
ATOM 855 O O . TRP A 1 110 ? -10.574 4.830 3.533 1.00 97.62 110 TRP A O 1
ATOM 865 N N . GLY A 1 111 ? -9.046 6.184 2.621 1.00 97.50 111 GLY A N 1
ATOM 866 C CA . GLY A 1 111 ? -8.847 6.988 3.829 1.00 97.50 111 GLY A CA 1
ATOM 867 C C . GLY A 1 111 ? -10.138 7.670 4.295 1.00 97.50 111 GLY A C 1
ATOM 868 O O . GLY A 1 111 ? -10.531 7.529 5.454 1.00 97.50 111 GLY A O 1
ATOM 869 N N . GLU A 1 112 ? -10.839 8.341 3.377 1.00 98.19 112 GLU A N 1
ATOM 870 C CA . GLU A 1 112 ? -12.142 8.988 3.612 1.00 98.19 112 GLU A CA 1
ATOM 871 C C . GLU A 1 112 ? -13.229 7.987 4.050 1.00 98.19 112 GLU A C 1
ATOM 873 O O . GLU A 1 112 ? -14.110 8.334 4.834 1.00 98.19 112 GLU A O 1
ATOM 878 N N . GLY A 1 113 ? -13.144 6.731 3.600 1.00 96.81 113 GLY A N 1
ATOM 879 C CA . GLY A 1 113 ? -14.136 5.675 3.840 1.00 96.81 113 GLY A CA 1
ATOM 880 C C . GLY A 1 113 ? -14.229 5.147 5.275 1.00 96.81 113 GLY A C 1
ATOM 881 O O . GLY A 1 113 ? -15.054 4.282 5.551 1.00 96.81 113 GLY A O 1
ATOM 882 N N . GLY A 1 114 ? -13.409 5.639 6.206 1.00 95.31 114 GLY A N 1
ATOM 883 C CA . GLY A 1 114 ? -13.600 5.342 7.625 1.00 95.31 114 GLY A CA 1
ATOM 884 C C . GLY A 1 114 ? -13.035 4.001 8.112 1.00 95.31 114 GLY A C 1
ATOM 885 O O . GLY A 1 114 ? -13.298 3.641 9.256 1.00 95.31 114 GLY A O 1
ATOM 886 N N . TYR A 1 115 ? -12.229 3.289 7.319 1.00 97.75 115 TYR A N 1
ATOM 887 C CA . TYR A 1 115 ? -11.599 2.027 7.738 1.00 97.75 115 TYR A CA 1
ATOM 888 C C . TYR A 1 115 ? -10.655 2.208 8.931 1.00 97.75 115 TYR A C 1
ATOM 890 O O . TYR A 1 115 ? -9.949 3.209 9.031 1.00 97.75 115 TYR A O 1
ATOM 898 N N . GLY A 1 116 ? -10.610 1.229 9.830 1.00 97.88 116 GLY A N 1
ATOM 899 C CA . GLY A 1 116 ? -9.639 1.191 10.920 1.00 97.88 116 GLY A CA 1
ATOM 900 C C . GLY A 1 116 ? -8.224 0.964 10.401 1.00 97.88 116 GLY A C 1
ATOM 901 O O . GLY A 1 116 ? -7.286 1.635 10.839 1.00 97.88 116 GLY A O 1
ATOM 902 N N . SER A 1 117 ? -8.104 0.075 9.415 1.00 98.06 117 SER A N 1
ATOM 903 C CA . SER A 1 117 ? -6.842 -0.304 8.786 1.00 98.06 117 SER A CA 1
ATOM 904 C C . SER A 1 117 ? -6.984 -0.429 7.268 1.00 98.06 117 SER A C 1
ATOM 906 O O . SER A 1 117 ? -8.014 -0.864 6.752 1.00 98.06 117 SER A O 1
ATOM 908 N N . ILE A 1 118 ? -5.924 -0.074 6.549 1.00 98.50 118 ILE A N 1
ATOM 909 C CA . ILE A 1 118 ? -5.818 -0.143 5.091 1.00 98.50 118 ILE A CA 1
ATOM 910 C C . ILE A 1 118 ? -4.539 -0.907 4.750 1.00 98.50 118 ILE A C 1
ATOM 912 O O . ILE A 1 118 ? -3.444 -0.483 5.123 1.00 98.50 118 ILE A O 1
ATOM 916 N N . LEU A 1 119 ? -4.665 -2.015 4.023 1.00 98.06 119 LEU A N 1
ATOM 917 C CA . LEU A 1 119 ? -3.519 -2.684 3.411 1.00 98.06 119 LEU A CA 1
ATOM 918 C C . LEU A 1 119 ? -3.290 -2.128 2.012 1.00 98.06 119 LEU A C 1
ATOM 920 O O . LEU A 1 119 ? -4.245 -1.924 1.246 1.00 98.06 119 LEU A O 1
ATOM 924 N N . THR A 1 120 ? -2.025 -1.893 1.669 1.00 97.69 120 THR A N 1
ATOM 925 C CA . THR A 1 120 ? -1.694 -1.588 0.281 1.00 97.69 120 THR A CA 1
ATOM 926 C C . THR A 1 120 ? -1.887 -2.813 -0.610 1.00 97.69 120 THR A C 1
ATOM 928 O O . THR A 1 120 ? -1.992 -3.935 -0.120 1.00 97.69 120 THR A O 1
ATOM 931 N N . GLY A 1 121 ? -1.906 -2.610 -1.924 1.00 95.31 121 GLY A N 1
ATOM 932 C CA . GLY A 1 121 ? -1.599 -3.670 -2.872 1.00 95.31 121 GLY A CA 1
ATOM 933 C C . GLY A 1 121 ? -0.148 -4.128 -2.773 1.00 95.31 121 GLY A C 1
ATOM 934 O O . GLY A 1 121 ? 0.628 -3.598 -1.968 1.00 95.31 121 GLY A O 1
ATOM 935 N N . ASN A 1 122 ? 0.207 -5.087 -3.627 1.00 96.62 122 ASN A N 1
ATOM 936 C CA . ASN A 1 122 ? 1.542 -5.674 -3.694 1.00 96.62 122 ASN A CA 1
ATOM 937 C C . ASN A 1 122 ? 2.600 -4.589 -3.957 1.00 96.62 122 ASN A C 1
ATOM 939 O O . ASN A 1 122 ? 2.679 -4.050 -5.060 1.00 96.62 122 ASN A O 1
ATOM 943 N N . ILE A 1 123 ? 3.408 -4.267 -2.945 1.00 97.31 123 ILE A N 1
ATOM 944 C CA . ILE A 1 123 ? 4.613 -3.452 -3.092 1.00 97.31 123 ILE A CA 1
ATOM 945 C C . ILE A 1 123 ? 5.751 -4.398 -3.445 1.00 97.31 123 ILE A C 1
ATOM 947 O O . ILE A 1 123 ? 6.209 -5.179 -2.609 1.00 97.31 123 ILE A O 1
ATOM 951 N N . MET A 1 124 ? 6.196 -4.323 -4.690 1.00 96.69 124 MET A N 1
ATOM 952 C CA . MET A 1 124 ? 7.258 -5.173 -5.208 1.00 96.69 124 MET A CA 1
ATOM 953 C C . MET A 1 124 ? 8.632 -4.629 -4.827 1.00 96.69 124 MET A C 1
ATOM 955 O O . MET A 1 124 ? 8.823 -3.414 -4.742 1.00 96.69 124 MET A O 1
ATOM 959 N N . ILE A 1 125 ? 9.589 -5.534 -4.638 1.00 95.44 125 ILE A N 1
ATOM 960 C CA . ILE A 1 125 ? 10.976 -5.204 -4.265 1.00 95.44 125 ILE A CA 1
ATOM 961 C C . ILE A 1 125 ? 11.959 -5.234 -5.443 1.00 95.44 125 ILE A C 1
ATOM 963 O O . ILE A 1 125 ? 13.109 -4.828 -5.298 1.00 95.44 125 ILE A O 1
ATOM 967 N N . GLU A 1 126 ? 11.501 -5.669 -6.617 1.00 93.81 126 GLU A N 1
ATOM 968 C CA . GLU A 1 126 ? 12.280 -5.748 -7.855 1.00 93.81 126 GLU A CA 1
ATOM 969 C C . GLU A 1 126 ? 11.482 -5.168 -9.030 1.00 93.81 126 GLU A C 1
ATOM 971 O O . GLU A 1 126 ? 10.260 -5.017 -8.966 1.00 93.81 126 GLU A O 1
ATOM 976 N N . TYR A 1 127 ? 12.178 -4.806 -10.109 1.00 94.38 127 TYR A N 1
ATOM 977 C CA . TYR A 1 127 ? 11.564 -4.152 -11.272 1.00 94.38 127 TYR A CA 1
ATOM 978 C C . TYR A 1 127 ? 10.958 -5.116 -12.298 1.00 94.38 127 TYR A C 1
ATOM 980 O O . TYR A 1 127 ? 10.190 -4.695 -13.173 1.00 94.38 127 TYR A O 1
ATOM 988 N N . ASP A 1 128 ? 11.342 -6.384 -12.226 1.00 92.69 128 ASP A N 1
ATOM 989 C CA . ASP A 1 128 ? 10.990 -7.444 -13.165 1.00 92.69 128 ASP A CA 1
ATOM 990 C C . ASP A 1 128 ? 10.451 -8.709 -12.475 1.00 92.69 128 ASP A C 1
ATOM 992 O O . ASP A 1 128 ? 9.838 -9.531 -13.144 1.00 92.69 128 ASP A O 1
ATOM 996 N N . GLN A 1 129 ? 10.540 -8.834 -11.148 1.00 93.25 129 GLN A N 1
ATOM 997 C CA . GLN A 1 129 ? 9.785 -9.836 -10.382 1.00 93.25 129 GLN A CA 1
ATOM 998 C C . GLN A 1 129 ? 8.467 -9.227 -9.883 1.00 93.25 129 GLN A C 1
ATOM 1000 O O . GLN A 1 129 ? 8.383 -8.706 -8.770 1.00 93.25 129 GLN A O 1
ATOM 1005 N N . LEU A 1 130 ? 7.427 -9.252 -10.722 1.00 94.31 130 LEU A N 1
ATOM 1006 C CA . LEU A 1 130 ? 6.150 -8.568 -10.465 1.00 94.31 130 LEU A CA 1
ATOM 1007 C C . LEU A 1 130 ? 4.967 -9.539 -10.465 1.00 94.31 130 LEU A C 1
ATOM 1009 O O . LEU A 1 130 ? 4.905 -10.427 -11.312 1.00 94.31 130 LEU A O 1
ATOM 1013 N N . GLU A 1 131 ? 4.006 -9.345 -9.554 1.00 94.31 131 GLU A N 1
ATOM 1014 C CA . GLU A 1 131 ? 2.708 -10.038 -9.648 1.00 94.31 131 GLU A CA 1
ATOM 1015 C C . GLU A 1 131 ? 1.932 -9.539 -10.869 1.00 94.31 131 GLU A C 1
ATOM 1017 O O . GLU A 1 131 ? 1.381 -10.330 -11.626 1.00 94.31 131 GLU A O 1
ATOM 1022 N N . ALA A 1 132 ? 1.931 -8.227 -11.102 1.00 93.94 132 ALA A N 1
ATOM 1023 C CA . ALA A 1 132 ? 1.323 -7.622 -12.271 1.00 93.94 132 ALA A CA 1
ATOM 1024 C C . ALA A 1 132 ? 2.014 -6.321 -12.687 1.00 93.94 132 ALA A C 1
ATOM 1026 O O . ALA A 1 132 ? 2.552 -5.555 -11.881 1.00 93.94 132 ALA A O 1
ATOM 1027 N N . MET A 1 133 ? 1.920 -6.015 -13.981 1.00 95.06 133 MET A N 1
ATOM 1028 C CA . MET A 1 133 ? 2.280 -4.694 -14.493 1.00 95.06 133 MET A CA 1
ATOM 1029 C C . MET A 1 133 ? 1.443 -3.617 -13.788 1.00 95.06 133 MET A C 1
ATOM 1031 O O . MET A 1 133 ? 0.234 -3.769 -13.603 1.00 95.06 133 MET A O 1
ATOM 1035 N N . GLY A 1 134 ? 2.090 -2.519 -13.397 1.00 95.31 134 GLY A N 1
ATOM 1036 C CA . GLY A 1 134 ? 1.439 -1.439 -12.656 1.00 95.31 134 GLY A CA 1
ATOM 1037 C C . GLY A 1 134 ? 1.294 -1.695 -11.150 1.00 95.31 134 GLY A C 1
ATOM 1038 O O . GLY A 1 134 ? 0.638 -0.899 -10.472 1.00 95.31 134 GLY A O 1
ATOM 1039 N N . ASN A 1 135 ? 1.902 -2.751 -10.593 1.00 97.12 135 ASN A N 1
ATOM 1040 C CA . ASN A 1 135 ? 2.134 -2.807 -9.149 1.00 97.12 135 ASN A CA 1
ATOM 1041 C C . ASN A 1 135 ? 3.091 -1.677 -8.707 1.00 97.12 135 ASN A C 1
ATOM 1043 O O . ASN A 1 135 ? 3.998 -1.314 -9.463 1.00 97.12 135 ASN A O 1
ATOM 1047 N N . PRO A 1 136 ? 2.909 -1.104 -7.505 1.00 97.38 136 PRO A N 1
ATOM 1048 C CA . PRO A 1 136 ? 3.890 -0.204 -6.907 1.00 97.38 136 PRO A CA 1
ATOM 1049 C C . PRO A 1 136 ? 5.205 -0.943 -6.606 1.00 97.38 136 PRO A C 1
ATOM 1051 O O . PRO A 1 136 ? 5.190 -2.104 -6.208 1.00 97.38 136 PRO A O 1
ATOM 1054 N N . ILE A 1 137 ? 6.347 -0.272 -6.779 1.00 97.44 137 ILE A N 1
ATOM 1055 C CA . ILE A 1 137 ? 7.680 -0.875 -6.597 1.00 97.44 137 ILE A CA 1
ATOM 1056 C C . ILE A 1 137 ? 8.517 0.009 -5.664 1.00 97.44 137 ILE A C 1
ATOM 1058 O O . ILE A 1 137 ? 8.686 1.202 -5.940 1.00 97.44 137 ILE A O 1
ATOM 1062 N N . ILE A 1 138 ? 9.067 -0.574 -4.597 1.00 96.38 138 ILE A N 1
ATOM 1063 C CA . ILE A 1 138 ? 10.116 0.014 -3.750 1.00 96.38 138 ILE A CA 1
ATOM 1064 C C . ILE A 1 138 ? 11.336 -0.916 -3.834 1.00 96.38 138 ILE A C 1
ATOM 1066 O O . ILE A 1 138 ? 11.400 -1.904 -3.106 1.00 96.38 138 ILE A O 1
ATOM 1070 N N . PRO A 1 139 ? 12.282 -0.637 -4.741 1.00 92.31 139 PRO A N 1
ATOM 1071 C CA . PRO A 1 139 ? 13.449 -1.486 -4.951 1.00 92.31 139 PRO A CA 1
ATOM 1072 C C . PRO A 1 139 ? 14.482 -1.308 -3.831 1.00 92.31 139 PRO A C 1
ATOM 1074 O O . PRO A 1 139 ? 14.614 -0.219 -3.273 1.00 92.31 139 PRO A O 1
ATOM 1077 N N . LEU A 1 140 ? 15.250 -2.362 -3.547 1.00 87.44 140 LEU A N 1
ATOM 1078 C CA . LEU A 1 140 ? 16.223 -2.390 -2.443 1.00 87.44 140 LEU A CA 1
ATOM 1079 C C . LEU A 1 140 ? 17.391 -1.401 -2.607 1.00 87.44 140 LEU A C 1
ATOM 1081 O O . LEU A 1 140 ? 17.930 -0.916 -1.618 1.00 87.44 140 LEU A O 1
ATOM 1085 N N . GLU A 1 141 ? 17.785 -1.107 -3.846 1.00 83.00 141 GLU A N 1
ATOM 1086 C CA . GLU A 1 141 ? 19.024 -0.378 -4.161 1.00 83.00 141 GLU A CA 1
ATOM 1087 C C . GLU A 1 141 ? 18.841 1.136 -4.344 1.00 83.00 141 GLU A C 1
ATOM 1089 O O . GLU A 1 141 ? 19.810 1.848 -4.612 1.00 83.00 141 GLU A O 1
ATOM 1094 N N . LEU A 1 142 ? 17.610 1.655 -4.256 1.00 83.38 142 LEU A N 1
ATOM 1095 C CA . LEU A 1 142 ? 17.376 3.087 -4.432 1.00 83.38 142 LEU A CA 1
ATOM 1096 C C . LEU A 1 142 ? 17.552 3.859 -3.127 1.00 83.38 142 LEU A C 1
ATOM 1098 O O . LEU A 1 142 ? 17.019 3.493 -2.081 1.00 83.38 142 LEU A O 1
ATOM 1102 N N . GLU A 1 143 ? 18.212 5.011 -3.235 1.00 87.69 143 GLU A N 1
ATOM 1103 C CA . GLU A 1 143 ? 18.139 6.049 -2.215 1.00 87.69 143 GLU A CA 1
ATOM 1104 C C . GLU A 1 143 ? 16.675 6.467 -2.006 1.00 87.69 143 GLU A C 1
ATOM 1106 O O . GLU A 1 143 ? 15.917 6.587 -2.970 1.00 87.69 143 GLU A O 1
ATOM 1111 N N . ILE A 1 144 ? 16.280 6.702 -0.750 1.00 89.00 144 ILE A N 1
ATOM 1112 C CA . ILE A 1 144 ? 14.924 7.115 -0.352 1.00 89.00 144 ILE A CA 1
ATOM 1113 C C . ILE A 1 144 ? 14.705 8.595 -0.714 1.00 89.00 144 ILE A C 1
ATOM 1115 O O . ILE A 1 144 ? 14.533 9.457 0.148 1.00 89.00 144 ILE A O 1
ATOM 1119 N N . SER A 1 145 ? 14.767 8.911 -2.005 1.00 92.19 145 SER A N 1
ATOM 1120 C CA . SER A 1 145 ? 14.679 10.265 -2.542 1.00 92.19 145 SER A CA 1
ATOM 1121 C C . SER A 1 145 ? 14.062 10.282 -3.947 1.00 92.19 145 SER A C 1
ATOM 1123 O O . SER A 1 145 ? 13.991 9.279 -4.661 1.00 92.19 145 SER A O 1
ATOM 1125 N N . GLY A 1 146 ? 13.568 11.449 -4.358 1.00 93.81 146 GLY A N 1
ATOM 1126 C CA . GLY A 1 146 ? 13.043 11.657 -5.704 1.00 93.81 146 GLY A CA 1
ATOM 1127 C C . GLY A 1 146 ? 11.574 11.251 -5.900 1.00 93.81 146 GLY A C 1
ATOM 1128 O O . GLY A 1 146 ? 10.854 10.940 -4.947 1.00 93.81 146 GLY A O 1
ATOM 1129 N N . PRO A 1 147 ? 11.095 11.274 -7.157 1.00 94.38 147 PRO A N 1
ATOM 1130 C CA . PRO A 1 147 ? 9.664 11.283 -7.474 1.00 94.38 147 PRO A CA 1
ATOM 1131 C C . PRO A 1 147 ? 8.917 10.030 -7.004 1.00 94.38 147 PRO A C 1
ATOM 1133 O O . PRO A 1 147 ? 7.742 10.113 -6.656 1.00 94.38 147 PRO A O 1
ATOM 1136 N N . ARG A 1 148 ? 9.593 8.876 -6.946 1.00 95.62 148 ARG A N 1
ATOM 1137 C CA . ARG A 1 148 ? 9.019 7.625 -6.434 1.00 95.62 148 ARG A CA 1
ATOM 1138 C C . ARG A 1 148 ? 8.616 7.758 -4.969 1.00 95.62 148 ARG A C 1
ATOM 1140 O O . ARG A 1 148 ? 7.469 7.490 -4.621 1.00 95.62 148 ARG A O 1
ATOM 1147 N N . PHE A 1 149 ? 9.556 8.170 -4.124 1.00 96.81 149 PHE A N 1
ATOM 1148 C CA . PHE A 1 149 ? 9.335 8.255 -2.684 1.00 96.81 149 PHE A CA 1
ATOM 1149 C C . PHE A 1 149 ? 8.413 9.417 -2.317 1.00 96.81 149 PHE A C 1
ATOM 1151 O O . PHE A 1 149 ? 7.590 9.255 -1.418 1.00 96.81 149 PHE A O 1
ATOM 1158 N N . GLU A 1 150 ? 8.444 10.527 -3.064 1.00 97.81 150 GLU A N 1
ATOM 1159 C CA . GLU A 1 150 ? 7.440 11.588 -2.907 1.00 97.81 150 GLU A CA 1
ATOM 1160 C C . GLU A 1 150 ? 6.024 11.088 -3.234 1.00 97.81 150 GLU A C 1
ATOM 1162 O O . GLU A 1 150 ? 5.096 11.349 -2.471 1.00 97.81 150 GLU A O 1
ATOM 1167 N N . ALA A 1 151 ? 5.850 10.279 -4.284 1.00 98.06 151 ALA A N 1
ATOM 1168 C CA . ALA A 1 151 ? 4.548 9.702 -4.620 1.00 98.06 151 ALA A CA 1
ATOM 1169 C C . ALA A 1 151 ? 4.053 8.681 -3.571 1.00 98.06 151 ALA A C 1
ATOM 1171 O O . ALA A 1 151 ? 2.874 8.681 -3.210 1.00 98.06 151 ALA A O 1
ATOM 1172 N N . PHE A 1 152 ? 4.936 7.837 -3.019 1.00 98.06 152 PHE A N 1
ATOM 1173 C CA . PHE A 1 152 ? 4.580 6.950 -1.899 1.00 98.06 152 PHE A CA 1
ATOM 1174 C C . PHE A 1 152 ? 4.218 7.728 -0.631 1.00 98.06 152 PHE A C 1
ATOM 1176 O O . PHE A 1 152 ? 3.278 7.363 0.079 1.00 98.06 152 PHE A O 1
ATOM 1183 N N . LYS A 1 153 ? 4.944 8.810 -0.347 1.00 98.06 153 LYS A N 1
ATOM 1184 C CA . LYS A 1 153 ? 4.668 9.701 0.781 1.00 98.06 153 LYS A CA 1
ATOM 1185 C C . LYS A 1 153 ? 3.322 10.399 0.618 1.00 98.06 153 LYS A C 1
ATOM 1187 O O . LYS A 1 153 ? 2.564 10.462 1.586 1.00 98.06 153 LYS A O 1
ATOM 1192 N N . GLU A 1 154 ? 2.995 10.876 -0.580 1.00 98.50 154 GLU A N 1
ATOM 1193 C CA . GLU A 1 154 ? 1.686 11.452 -0.895 1.00 98.50 154 GLU A CA 1
ATOM 1194 C C . GLU A 1 154 ? 0.565 10.421 -0.694 1.00 98.50 154 GLU A C 1
ATOM 1196 O O . GLU A 1 154 ? -0.396 10.697 0.026 1.00 98.50 154 GLU A O 1
ATOM 1201 N N . LEU A 1 155 ? 0.731 9.203 -1.226 1.00 98.50 155 LEU A N 1
ATOM 1202 C CA . LEU A 1 155 ? -0.210 8.092 -1.046 1.00 98.50 155 LEU A CA 1
ATOM 1203 C C . LEU A 1 155 ? -0.458 7.797 0.437 1.00 98.50 155 LEU A C 1
ATOM 1205 O O . LEU A 1 155 ? -1.606 7.769 0.886 1.00 98.50 155 LEU A O 1
ATOM 1209 N N . ALA A 1 156 ? 0.612 7.609 1.213 1.00 98.06 156 ALA A N 1
ATOM 1210 C CA . ALA A 1 156 ? 0.517 7.310 2.638 1.00 98.06 156 ALA A CA 1
ATOM 1211 C C . ALA A 1 156 ? -0.120 8.464 3.426 1.00 98.06 156 ALA A C 1
ATOM 1213 O O . ALA A 1 156 ? -0.896 8.229 4.352 1.00 98.06 156 ALA A O 1
ATOM 1214 N N . THR A 1 157 ? 0.178 9.710 3.054 1.00 98.38 157 THR A N 1
ATOM 1215 C CA . THR A 1 157 ? -0.380 10.902 3.705 1.00 98.38 157 THR A CA 1
ATOM 1216 C C . THR A 1 157 ? -1.880 11.004 3.447 1.00 98.38 157 THR A C 1
ATOM 1218 O O . THR A 1 157 ? -2.652 11.158 4.394 1.00 98.38 157 THR A O 1
ATOM 1221 N N . ALA A 1 158 ? -2.307 10.843 2.192 1.00 98.25 158 ALA A N 1
ATOM 1222 C CA . ALA A 1 158 ? -3.713 10.898 1.809 1.00 98.25 158 ALA A CA 1
ATOM 1223 C C . ALA A 1 158 ? -4.538 9.773 2.457 1.00 98.25 158 ALA A C 1
ATOM 1225 O O . ALA A 1 158 ? -5.621 10.025 2.979 1.00 98.25 158 ALA A O 1
ATOM 1226 N N . ALA A 1 159 ? -4.010 8.547 2.492 1.00 97.88 159 ALA A N 1
ATOM 1227 C CA . ALA A 1 159 ? -4.697 7.406 3.098 1.00 97.88 159 ALA A CA 1
ATOM 1228 C C . ALA A 1 159 ? -4.886 7.544 4.618 1.00 97.88 159 ALA A C 1
ATOM 1230 O O . ALA A 1 159 ? -5.899 7.113 5.169 1.00 97.88 159 ALA A O 1
ATOM 1231 N N . LYS A 1 160 ? -3.908 8.138 5.313 1.00 97.06 160 LYS A N 1
ATOM 1232 C CA . LYS A 1 160 ? -3.908 8.274 6.780 1.00 97.06 160 LYS A CA 1
ATOM 1233 C C . LYS A 1 160 ? -4.643 9.513 7.282 1.00 97.06 160 LYS A C 1
ATOM 1235 O O . LYS A 1 160 ? -4.852 9.623 8.491 1.00 97.06 160 LYS A O 1
ATOM 1240 N N . ALA A 1 161 ? -5.032 10.432 6.396 1.00 97.94 161 ALA A N 1
ATOM 1241 C CA . ALA A 1 161 ? -5.586 11.740 6.755 1.00 97.94 161 ALA A CA 1
ATOM 1242 C C . ALA A 1 161 ? -6.788 11.666 7.718 1.00 97.94 161 ALA A C 1
ATOM 1244 O O . ALA A 1 161 ? -6.997 12.577 8.513 1.00 97.94 161 ALA A O 1
ATOM 1245 N N . HIS A 1 162 ? -7.532 10.556 7.701 1.00 97.25 162 HIS A N 1
ATOM 1246 C CA . HIS A 1 162 ? -8.721 10.337 8.530 1.00 97.25 162 HIS A CA 1
ATOM 1247 C C . HIS A 1 162 ? -8.518 9.287 9.640 1.00 97.25 162 HIS A C 1
ATOM 1249 O O . HIS A 1 162 ? -9.483 8.681 10.110 1.00 97.25 162 HIS A O 1
ATOM 1255 N N . GLY A 1 163 ? -7.274 9.043 10.066 1.00 96.56 163 GLY A N 1
ATOM 1256 C CA . GLY A 1 163 ? -6.963 8.219 11.242 1.00 96.56 163 GLY A CA 1
ATOM 1257 C C . GLY A 1 163 ? -6.921 6.708 11.001 1.00 96.56 163 GLY A C 1
ATOM 1258 O O . GLY A 1 163 ? -6.901 5.943 11.963 1.00 96.56 163 GLY A O 1
ATOM 1259 N N . SER A 1 164 ? -6.912 6.268 9.742 1.00 98.06 164 SER A N 1
ATOM 1260 C CA . SER A 1 164 ? -6.677 4.865 9.389 1.00 98.06 164 SER A CA 1
ATOM 1261 C C . SER A 1 164 ? -5.208 4.498 9.616 1.00 98.06 164 SER A C 1
ATOM 1263 O O . SER A 1 164 ? -4.303 5.275 9.289 1.00 98.06 164 SER A O 1
ATOM 1265 N N . LEU A 1 165 ? -4.948 3.293 10.124 1.00 98.00 165 LEU A N 1
ATOM 1266 C CA . LEU A 1 165 ? -3.620 2.694 10.009 1.00 98.00 165 LEU A CA 1
ATOM 1267 C C . LEU A 1 165 ? -3.397 2.263 8.557 1.00 98.00 165 LEU A C 1
ATOM 1269 O O . LEU A 1 165 ? -4.317 1.761 7.916 1.00 98.00 165 LEU A O 1
ATOM 1273 N N . ILE A 1 166 ? -2.182 2.439 8.040 1.00 97.56 166 ILE A N 1
ATOM 1274 C CA . ILE A 1 166 ? -1.796 1.920 6.725 1.00 97.56 166 ILE A CA 1
ATOM 1275 C C . ILE A 1 166 ? -0.613 0.975 6.881 1.00 97.56 166 ILE A C 1
ATOM 1277 O O . ILE A 1 166 ? 0.346 1.303 7.582 1.00 97.56 166 ILE A O 1
ATOM 1281 N N . VAL A 1 167 ? -0.693 -0.184 6.233 1.00 96.69 167 VAL A N 1
ATOM 1282 C CA . VAL A 1 167 ? 0.362 -1.201 6.238 1.00 96.69 167 VAL A CA 1
ATOM 1283 C C . VAL A 1 167 ? 0.701 -1.556 4.796 1.00 96.69 167 VAL A C 1
ATOM 1285 O O . VAL A 1 167 ? -0.183 -1.882 4.003 1.00 96.69 167 VAL A O 1
ATOM 1288 N N . GLY A 1 168 ? 1.986 -1.458 4.458 1.00 96.94 168 GLY A N 1
ATOM 1289 C CA . GLY A 1 168 ? 2.501 -1.842 3.149 1.00 96.94 168 GLY A CA 1
ATOM 1290 C C . GLY A 1 168 ? 2.629 -3.357 3.025 1.00 96.94 168 GLY A C 1
ATOM 1291 O O . GLY A 1 168 ? 3.312 -3.976 3.839 1.00 96.94 168 GLY A O 1
ATOM 1292 N N . GLN A 1 169 ? 2.009 -3.950 2.008 1.00 97.00 169 GLN A N 1
ATOM 1293 C CA . GLN A 1 169 ? 2.168 -5.368 1.689 1.00 97.00 169 GLN A CA 1
ATOM 1294 C C . GLN A 1 169 ? 3.401 -5.570 0.800 1.00 97.00 169 GLN A C 1
ATOM 1296 O O . GLN A 1 169 ? 3.317 -5.515 -0.427 1.00 97.00 169 GLN A O 1
ATOM 1301 N N . VAL A 1 170 ? 4.555 -5.815 1.415 1.00 95.62 170 VAL A N 1
ATOM 1302 C CA . VAL A 1 170 ? 5.789 -6.140 0.683 1.00 95.62 170 VAL A CA 1
ATOM 1303 C C . VAL A 1 170 ? 5.678 -7.546 0.100 1.00 95.62 170 VAL A C 1
ATOM 1305 O O . VAL A 1 170 ? 5.346 -8.484 0.823 1.00 95.62 170 VAL A O 1
ATOM 1308 N N . SER A 1 171 ? 5.915 -7.687 -1.203 1.00 94.88 171 SER A N 1
ATOM 1309 C CA . SER A 1 171 ? 5.645 -8.928 -1.935 1.00 94.88 171 SER A CA 1
ATOM 1310 C C . SER A 1 171 ? 6.753 -9.282 -2.925 1.00 94.88 171 SER A C 1
ATOM 1312 O O . SER A 1 171 ? 7.394 -8.408 -3.507 1.00 94.88 171 SER A O 1
ATOM 1314 N N . HIS A 1 172 ? 6.923 -10.587 -3.150 1.00 94.88 172 HIS A N 1
ATOM 1315 C CA . HIS A 1 172 ? 7.699 -11.161 -4.245 1.00 94.88 172 HIS A CA 1
ATOM 1316 C C . HIS A 1 172 ? 6.946 -12.403 -4.776 1.00 94.88 172 HIS A C 1
ATOM 1318 O O . HIS A 1 172 ? 6.731 -13.342 -4.012 1.00 94.88 172 HIS A O 1
ATOM 1324 N N . PRO A 1 173 ? 6.517 -12.434 -6.050 1.00 93.12 173 PRO A N 1
ATOM 1325 C CA . PRO A 1 173 ? 5.640 -13.474 -6.615 1.00 93.12 173 PRO A CA 1
ATOM 1326 C C . PRO A 1 173 ? 6.335 -14.823 -6.821 1.00 93.12 173 PRO A C 1
ATOM 1328 O O . PRO A 1 173 ? 5.686 -15.852 -7.007 1.00 93.12 173 PRO A O 1
ATOM 1331 N N . GLY A 1 174 ? 7.666 -14.826 -6.846 1.00 93.06 174 GLY A N 1
ATOM 1332 C CA . GLY A 1 174 ? 8.444 -16.010 -7.170 1.00 93.06 174 GLY A CA 1
ATOM 1333 C C . GLY A 1 174 ? 8.080 -16.554 -8.553 1.00 93.06 174 GLY A C 1
ATOM 1334 O O . GLY A 1 174 ? 8.016 -15.809 -9.522 1.00 93.06 174 GLY A O 1
ATOM 1335 N N . ARG A 1 175 ? 7.754 -17.846 -8.649 1.00 91.12 175 ARG A N 1
ATOM 1336 C CA . ARG A 1 175 ? 7.405 -18.499 -9.927 1.00 91.12 175 ARG A CA 1
ATOM 1337 C C . ARG A 1 175 ? 6.079 -18.049 -10.556 1.00 91.12 175 ARG A C 1
ATOM 1339 O O . ARG A 1 175 ? 5.777 -18.477 -11.662 1.00 91.12 175 ARG A O 1
ATOM 1346 N N . GLN A 1 176 ? 5.272 -17.246 -9.860 1.00 90.62 176 GLN A N 1
ATOM 1347 C CA . GLN A 1 176 ? 3.981 -16.766 -10.368 1.00 90.62 176 GLN A CA 1
ATOM 1348 C C . GLN A 1 176 ? 4.102 -15.533 -11.279 1.00 90.62 176 GLN A C 1
ATOM 1350 O O . GLN A 1 176 ? 3.084 -15.041 -11.759 1.00 90.62 176 GLN A O 1
ATOM 1355 N N . VAL A 1 177 ? 5.316 -15.023 -11.529 1.00 92.06 177 VAL A N 1
ATOM 1356 C CA . VAL A 1 177 ? 5.522 -13.931 -12.494 1.00 92.06 177 VAL A CA 1
ATOM 1357 C C . VAL A 1 177 ? 5.097 -14.383 -13.887 1.00 92.06 177 VAL A C 1
ATOM 1359 O O . VAL A 1 177 ? 5.469 -15.458 -14.356 1.00 92.06 177 VAL A O 1
ATOM 1362 N N . GLU A 1 178 ? 4.356 -13.531 -14.589 1.00 89.94 178 GLU A N 1
ATOM 1363 C CA . GLU A 1 178 ? 4.018 -13.781 -15.985 1.00 89.94 178 GLU A CA 1
ATOM 1364 C C . GLU A 1 178 ? 5.286 -13.795 -16.863 1.00 89.94 178 GLU A C 1
ATOM 1366 O O . GLU A 1 178 ? 6.092 -12.864 -16.828 1.00 89.94 178 GLU A O 1
ATOM 1371 N N . ASN A 1 179 ? 5.413 -14.791 -17.748 1.00 88.44 179 ASN A N 1
ATOM 1372 C CA . ASN A 1 179 ? 6.579 -14.985 -18.634 1.00 88.44 179 ASN A CA 1
ATOM 1373 C C . ASN A 1 179 ? 6.933 -13.745 -19.492 1.00 88.44 179 ASN A C 1
ATOM 1375 O O . ASN A 1 179 ? 8.083 -13.529 -19.871 1.00 88.44 179 ASN A O 1
ATOM 1379 N N . ARG A 1 180 ? 5.947 -12.890 -19.799 1.00 90.44 180 ARG A N 1
ATOM 1380 C CA . ARG A 1 180 ? 6.178 -11.634 -20.538 1.00 90.44 180 ARG A CA 1
ATOM 1381 C C . ARG A 1 180 ? 6.917 -10.560 -19.726 1.00 90.44 180 ARG A C 1
ATOM 1383 O O . ARG A 1 180 ? 7.415 -9.611 -20.324 1.00 90.44 180 ARG A O 1
ATOM 1390 N N . ILE A 1 181 ? 6.939 -10.678 -18.399 1.00 91.12 181 ILE A N 1
ATOM 1391 C CA . ILE A 1 181 ? 7.639 -9.771 -17.483 1.00 91.12 181 ILE A CA 1
ATOM 1392 C C . ILE A 1 181 ? 9.029 -10.337 -17.179 1.00 91.12 181 ILE A C 1
ATOM 1394 O O . ILE A 1 181 ? 10.019 -9.631 -17.359 1.00 91.12 181 ILE A O 1
ATOM 1398 N N . GLN A 1 182 ? 9.099 -11.613 -16.783 1.00 92.19 182 GLN A N 1
ATOM 1399 C CA . GLN A 1 182 ? 10.343 -12.307 -16.455 1.00 92.19 182 GLN A CA 1
ATOM 1400 C C . GLN A 1 182 ? 10.284 -13.756 -16.934 1.00 92.19 182 GLN A C 1
ATOM 1402 O O . GLN A 1 182 ? 9.422 -14.524 -16.515 1.00 92.19 182 GLN A O 1
ATOM 1407 N N . LYS A 1 183 ? 11.231 -14.130 -17.801 1.00 90.50 183 LYS A N 1
ATOM 1408 C CA . LYS A 1 183 ? 11.321 -15.488 -18.359 1.00 90.50 183 LYS A CA 1
ATOM 1409 C C . LYS A 1 183 ? 11.928 -16.490 -17.383 1.00 90.50 183 LYS A C 1
ATOM 1411 O O . LYS A 1 183 ? 11.634 -17.674 -17.473 1.00 90.50 183 LYS A O 1
ATOM 1416 N N . ASN A 1 184 ? 12.777 -16.010 -16.475 1.00 90.50 184 ASN A N 1
ATOM 1417 C CA . ASN A 1 184 ? 13.491 -16.830 -15.501 1.00 90.50 184 ASN A CA 1
ATOM 1418 C C . ASN A 1 184 ? 13.178 -16.325 -14.080 1.00 90.50 184 ASN A C 1
ATOM 1420 O O . ASN A 1 184 ? 14.011 -15.646 -13.474 1.00 90.50 184 ASN A O 1
ATOM 1424 N N . PRO A 1 185 ? 11.954 -16.548 -13.563 1.00 91.38 185 PRO A N 1
ATOM 1425 C CA . PRO A 1 185 ? 11.583 -16.088 -12.231 1.00 91.38 185 PRO A CA 1
ATOM 1426 C C . PRO A 1 185 ? 12.372 -16.821 -11.143 1.00 91.38 185 PRO A C 1
ATOM 1428 O O . PRO A 1 185 ? 12.677 -18.009 -11.265 1.00 91.38 185 PRO A O 1
ATOM 1431 N N . ILE A 1 186 ? 12.662 -16.125 -10.043 1.00 90.88 186 ILE A N 1
ATOM 1432 C CA . ILE A 1 186 ? 13.344 -16.727 -8.892 1.00 90.88 186 ILE A CA 1
ATOM 1433 C C . ILE A 1 186 ? 12.327 -17.538 -8.085 1.00 90.88 186 ILE A C 1
ATOM 1435 O O . ILE A 1 186 ? 11.242 -17.060 -7.760 1.00 90.88 186 ILE A O 1
ATOM 1439 N N . SER A 1 187 ? 12.660 -18.777 -7.728 1.00 91.56 187 SER A N 1
ATOM 1440 C CA . SER A 1 187 ? 11.809 -19.620 -6.887 1.00 91.56 187 SER A CA 1
ATOM 1441 C C . SER A 1 187 ? 12.640 -20.534 -5.989 1.00 91.56 187 SER A C 1
ATOM 1443 O O . SER A 1 187 ? 13.846 -20.659 -6.163 1.00 91.56 187 SER A O 1
ATOM 1445 N N . ALA A 1 188 ? 11.988 -21.181 -5.021 1.00 91.56 188 ALA A N 1
ATOM 1446 C CA . ALA A 1 188 ? 12.636 -22.122 -4.107 1.00 91.56 188 ALA A CA 1
ATOM 1447 C C . ALA A 1 188 ? 13.004 -23.467 -4.769 1.00 91.56 188 ALA A C 1
ATOM 1449 O O . ALA A 1 188 ? 13.839 -24.196 -4.243 1.00 91.56 188 ALA A O 1
ATOM 1450 N N . SER A 1 189 ? 12.374 -23.808 -5.898 1.00 90.06 189 SER A N 1
ATOM 1451 C CA . SER A 1 189 ? 12.656 -25.012 -6.693 1.00 90.06 189 SER A CA 1
ATOM 1452 C C . SER A 1 189 ? 12.346 -24.782 -8.173 1.00 90.06 189 SER A C 1
ATOM 1454 O O . SER A 1 189 ? 11.650 -23.820 -8.511 1.00 90.06 189 SER A O 1
ATOM 1456 N N . ASP A 1 190 ? 12.820 -25.683 -9.034 1.00 87.12 190 ASP A N 1
ATOM 1457 C CA . ASP A 1 190 ? 12.654 -25.671 -10.497 1.00 87.12 190 ASP A CA 1
ATOM 1458 C C . ASP A 1 190 ? 11.323 -26.279 -10.989 1.00 87.12 190 ASP A C 1
ATOM 1460 O O . ASP A 1 190 ? 11.159 -26.584 -12.168 1.00 87.12 190 ASP A O 1
ATOM 1464 N N . ILE A 1 191 ? 10.343 -26.441 -10.096 1.00 84.62 191 ILE A N 1
ATOM 1465 C CA . ILE A 1 191 ? 9.041 -27.028 -10.430 1.00 84.62 191 ILE A CA 1
ATOM 1466 C C . ILE A 1 191 ? 8.137 -25.965 -11.068 1.00 84.62 191 ILE A C 1
ATOM 1468 O O . ILE A 1 191 ? 7.737 -24.995 -10.413 1.00 84.62 191 ILE A O 1
ATOM 1472 N N . GLN A 1 192 ? 7.762 -26.177 -12.327 1.00 78.06 192 GLN A N 1
ATOM 1473 C CA . GLN A 1 192 ? 6.822 -25.317 -13.045 1.00 78.06 192 GLN A CA 1
ATOM 1474 C C . GLN A 1 192 ? 5.396 -25.463 -12.486 1.00 78.06 192 GLN A C 1
ATOM 1476 O O . GLN A 1 192 ? 4.978 -26.557 -12.114 1.00 78.06 192 GLN A O 1
ATOM 1481 N N . LEU A 1 193 ? 4.641 -24.360 -12.424 1.00 75.88 193 LEU A N 1
ATOM 1482 C CA . LEU A 1 193 ? 3.211 -24.419 -12.109 1.00 75.88 193 LEU A CA 1
ATOM 1483 C C . LEU A 1 193 ? 2.428 -24.931 -13.321 1.00 75.88 193 LEU A C 1
ATOM 1485 O O . LEU A 1 193 ? 2.610 -24.426 -14.429 1.00 75.88 193 LEU A O 1
ATOM 1489 N N . GLU A 1 194 ? 1.542 -25.893 -13.088 1.00 76.19 194 GLU A N 1
ATOM 1490 C CA . GLU A 1 194 ? 0.481 -26.246 -14.029 1.00 76.19 194 GLU A CA 1
ATOM 1491 C C . GLU A 1 194 ? -0.587 -25.144 -13.970 1.00 76.19 194 GLU A C 1
ATOM 1493 O O . GLU A 1 194 ? -1.007 -24.748 -12.879 1.00 76.19 194 GLU A O 1
ATOM 1498 N N . GLY A 1 195 ? -0.967 -24.593 -15.122 1.00 58.66 195 GLY A N 1
ATOM 1499 C CA . GLY A 1 195 ? -1.910 -23.478 -15.243 1.00 58.66 195 GLY A CA 1
ATOM 1500 C C . GLY A 1 195 ? -2.880 -23.675 -16.390 1.00 58.66 195 GLY A C 1
ATOM 1501 O O . GLY A 1 195 ? -2.547 -24.456 -17.310 1.00 58.66 195 GLY A O 1
#

Sequence (195 aa):
MTSRGVDFVVCTGPSSLDSSLVNSLQLNSMTLTKGPKQTEFYIMAPQRYSSDSSDASPLGQPLKFEFSGRTAKNRFLKAAMTERISSWDPKDFKARGIPSKNLINVYKRWGEGGYGSILTGNIMIEYDQLEAMGNPIIPLELEISGPRFEAFKELATAAKAHGSLIVGQVSHPGRQVENRIQKNPISASDIQLEG

Foldseek 3Di:
DDDDDDDADDDDDDDDDDDPPDDDDDDDDDDDDDDDDDPPPPDDDPDDDDDDDDDPVQQQPKDQDVVVRDIFRGNFEADADQPLAADADLPDLVRFQQQDPVNLVVLLVLLVVRGSAYEYYEAEQGSLQDLDGNHHYDHPPDDCDDRRNVSVVSSCCSNCVNPHHYHYHYDGCALNGDCSRPVDGHDPDPDHDDD

Radius of gyration: 22.65 Å; chains: 1; bounding box: 59×50×56 Å

pLDDT: mean 80.91, std 25.4, range [26.64, 98.56]